Protein AF-A0A174VD65-F1 (afdb_monomer_lite)

pLDDT: mean 86.56, std 9.19, range [31.06, 95.06]

Secondary structure (DSSP, 8-state):
----TTHHHHHHHHHHHHHHHHHHHHHHHHHHHHHHTT--HHHHHHHHTTHHHHHHS-S-HHHHHHHHHHHHHHHHHHHHHHSS-HHHHHHHHHHHHHHHHH-----S-HHHHHHHHHHHHHHHHHHHHHHHHHHHHHHHTT----HHHHHHHHHHHHHHHHHTT-S-HHHHHHHHHHHHHHHHHHTS-HHHHHHHHHHHHHHHHHHHHHHHHHHHHHHH-HHHHSSGGGGGGHHHHHHHHHHHHHHHHHHHHHHHHHHH--

Radius of gyration: 20.8 Å; chains: 1; bounding box: 50×39×56 Å

InterPro domains:
  IPR002656 Acyltransferase 3 domain [PF01757] (5-251)

Foldseek 3Di:
DPDPVPPPVSLCCVQCLVALQLLCVLLVVLLVVVVVVPDDPVVSVCQSVVVCCLQPVDHDLVSVLVVVVSVCVVVLVVVLVVDPDSPVVLVVVLVVLQVQLFDDDDDPDPRVNSNSPSVSVSSLQCNVVSVCVVVVVCVVVVPDDDLVCQQVVLVVVLVVCVVVVGGDSVNSNVSNVVSVVVVVVVVDDPVVVVVVVLCVLLVSQLVNLLVSQLVCCVVPVVCQCVPPVCVVPPSSNVCSNVVSSVVSVVSSVVSVVVVVVD

Sequence (262 aa):
MKQIRGGVKCWYIRRYRRVLVPYFIIAGIGNILAVMRGRTIAEAVLNISTISYWLEHKGAWYIAMLIPLYAITPVHDAICKKIKNPVYYTLVIVIIIVGISSLHFECPNVGLAQFIENVRHVLVHLPAFFIGFMLAPMAKEEKCISFLWMIVVPLFLVIMMKYLHFGYWPGFLVFSFVPLLCRLFCYSGKTFMNILSFFGKISLESYLFNGIVGSWIIVYLPWIYESPVNKGCYLHYALVIIVGTALAYWVNRFCEKALKKN

Structure (mmCIF, N/CA/C/O backbone):
data_AF-A0A174VD65-F1
#
_entry.id   AF-A0A174VD65-F1
#
loop_
_atom_site.group_PDB
_atom_site.id
_atom_site.type_symbol
_atom_site.label_atom_id
_atom_site.label_alt_id
_atom_site.label_comp_id
_atom_site.label_asym_id
_atom_site.label_entity_id
_atom_site.label_seq_id
_atom_site.pdbx_PDB_ins_code
_atom_site.Cartn_x
_atom_site.Cartn_y
_atom_site.Cartn_z
_atom_site.occupancy
_atom_site.B_iso_or_equiv
_atom_site.auth_seq_id
_atom_site.auth_comp_id
_atom_site.auth_asym_id
_atom_site.auth_atom_id
_atom_site.pdbx_PDB_model_num
ATOM 1 N N . MET A 1 1 ? -19.555 -4.629 17.753 1.00 43.94 1 MET A N 1
ATOM 2 C CA . MET A 1 1 ? -19.123 -5.376 16.540 1.00 43.94 1 MET A CA 1
ATOM 3 C C . MET A 1 1 ? -20.205 -6.400 16.159 1.00 43.94 1 MET A C 1
ATOM 5 O O . MET A 1 1 ? -20.210 -7.482 16.723 1.00 43.94 1 MET A O 1
ATOM 9 N N . LYS A 1 2 ? -21.161 -6.081 15.259 1.00 31.06 2 LYS A N 1
ATOM 10 C CA . LYS A 1 2 ? -22.047 -7.117 14.679 1.00 31.06 2 LYS A CA 1
ATOM 11 C C . LYS A 1 2 ? -21.137 -8.123 13.978 1.00 31.06 2 LYS A C 1
ATOM 13 O O . LYS A 1 2 ? -20.465 -7.755 13.016 1.00 31.06 2 LYS A O 1
ATOM 18 N N . GLN A 1 3 ? -21.056 -9.305 14.576 1.00 37.12 3 GLN A N 1
ATOM 19 C CA . GLN A 1 3 ? -20.572 -10.568 14.042 1.00 37.12 3 GLN A CA 1
ATOM 20 C C . GLN A 1 3 ? -20.288 -10.475 12.538 1.00 37.12 3 GLN A C 1
ATOM 22 O O . GLN A 1 3 ? -21.199 -10.291 11.726 1.00 37.12 3 GLN A O 1
ATOM 27 N N . ILE A 1 4 ? -19.019 -10.615 12.151 1.00 44.50 4 ILE A N 1
ATOM 28 C CA . ILE A 1 4 ? -18.717 -11.141 10.822 1.00 44.50 4 ILE A CA 1
ATOM 29 C C . ILE A 1 4 ? -19.471 -12.465 10.793 1.00 44.50 4 ILE A C 1
ATOM 31 O O . ILE A 1 4 ? -19.088 -13.394 11.500 1.00 44.50 4 ILE A O 1
ATOM 35 N N . ARG A 1 5 ? -20.575 -12.528 10.048 1.00 41.00 5 ARG A N 1
ATOM 36 C CA . ARG A 1 5 ? -21.482 -13.684 9.935 1.00 41.00 5 ARG A CA 1
ATOM 37 C C . ARG A 1 5 ? -20.801 -14.949 9.351 1.00 41.00 5 ARG A C 1
ATOM 39 O O . ARG A 1 5 ? -21.482 -15.819 8.840 1.00 41.00 5 ARG A O 1
ATOM 46 N N . GLY A 1 6 ? -19.467 -15.057 9.406 1.00 55.50 6 GLY A N 1
ATOM 47 C CA . GLY A 1 6 ? -18.657 -16.147 8.853 1.00 55.50 6 GLY A CA 1
ATOM 48 C C . GLY A 1 6 ? -17.282 -16.370 9.515 1.00 55.50 6 GLY A C 1
ATOM 49 O O . GLY A 1 6 ? -16.418 -16.996 8.904 1.00 55.50 6 GLY A O 1
ATOM 50 N N . GLY A 1 7 ? -17.040 -15.850 10.728 1.00 79.19 7 GLY A N 1
ATOM 51 C CA . GLY A 1 7 ? -15.823 -16.147 11.508 1.00 79.19 7 GLY A CA 1
ATOM 52 C C . GLY A 1 7 ? -14.496 -15.630 10.918 1.00 79.19 7 GLY A C 1
ATOM 53 O O . GLY A 1 7 ? -14.474 -14.845 9.967 1.00 79.19 7 GLY A O 1
ATOM 54 N N . VAL A 1 8 ? -13.372 -16.076 11.498 1.00 83.19 8 VAL A N 1
ATOM 55 C CA . VAL A 1 8 ? -11.996 -15.685 11.107 1.00 83.19 8 VAL A CA 1
ATOM 56 C C . VAL A 1 8 ? -11.701 -16.040 9.642 1.00 83.19 8 VAL A C 1
ATOM 58 O O . VAL A 1 8 ? -11.107 -15.249 8.912 1.00 83.19 8 VAL A O 1
ATOM 61 N N . LYS A 1 9 ? -12.209 -17.184 9.167 1.00 84.50 9 LYS A N 1
ATOM 62 C CA . LYS A 1 9 ? -12.067 -17.627 7.772 1.00 84.50 9 LYS A CA 1
ATOM 63 C C . LYS A 1 9 ? -12.657 -16.618 6.779 1.00 84.50 9 LYS A C 1
ATOM 65 O O . LYS A 1 9 ? -12.000 -16.253 5.807 1.00 84.50 9 LYS A O 1
ATOM 70 N N . CYS A 1 10 ? -13.870 -16.118 7.032 1.00 85.56 10 CYS A N 1
ATOM 71 C CA . CYS A 1 10 ? -14.501 -15.115 6.169 1.00 85.56 10 CYS A CA 1
ATOM 72 C C . CYS A 1 10 ? -13.734 -13.783 6.177 1.00 85.56 10 CYS A C 1
ATOM 74 O O . CYS A 1 10 ? -13.657 -13.109 5.146 1.00 85.56 10 CYS A O 1
ATOM 76 N N . TRP A 1 11 ? -13.129 -13.419 7.314 1.00 87.44 11 TRP A N 1
ATOM 77 C CA . TRP A 1 11 ? -12.272 -12.237 7.415 1.00 87.44 11 TRP A CA 1
ATOM 78 C C . TRP A 1 11 ? -11.052 -12.351 6.493 1.00 87.44 11 TRP A C 1
ATOM 80 O O . TRP A 1 11 ? -10.840 -11.458 5.668 1.00 87.44 11 TRP A O 1
ATOM 90 N N . TYR A 1 12 ? -10.323 -13.473 6.562 1.00 89.19 12 TYR A N 1
ATOM 91 C CA . TYR A 1 12 ? -9.160 -13.716 5.704 1.00 89.19 12 TYR A CA 1
ATOM 92 C C . TYR A 1 12 ? -9.540 -13.690 4.228 1.00 89.19 12 TYR A C 1
ATOM 94 O O . TYR A 1 12 ? -8.966 -12.913 3.467 1.00 89.19 12 TYR A O 1
ATOM 102 N N . ILE A 1 13 ? -10.559 -14.462 3.835 1.00 88.69 13 ILE A N 1
ATOM 103 C CA . ILE A 1 13 ? -11.006 -14.533 2.439 1.00 88.69 13 ILE A CA 1
ATOM 104 C C . ILE A 1 13 ? -11.343 -13.136 1.920 1.00 88.69 13 ILE A C 1
ATOM 106 O O . ILE A 1 13 ? -10.861 -12.742 0.865 1.00 88.69 13 ILE A O 1
ATOM 110 N N . ARG A 1 14 ? -12.124 -12.344 2.663 1.00 88.44 14 ARG A N 1
ATOM 111 C CA . ARG A 1 14 ? -12.537 -11.012 2.204 1.00 88.44 14 ARG A CA 1
ATOM 112 C C . ARG A 1 14 ? -11.350 -10.063 2.017 1.00 88.44 14 ARG A C 1
ATOM 114 O O . ARG A 1 14 ? -11.328 -9.321 1.037 1.00 88.44 14 ARG A O 1
ATOM 121 N N . ARG A 1 15 ? -10.391 -10.063 2.948 1.00 90.38 15 ARG A N 1
ATOM 122 C CA . ARG A 1 15 ? -9.244 -9.142 2.934 1.00 90.38 15 ARG A CA 1
ATOM 123 C C . ARG A 1 15 ? -8.193 -9.547 1.907 1.00 90.38 15 ARG A C 1
ATOM 125 O O . ARG A 1 15 ? -7.837 -8.722 1.070 1.00 90.38 15 ARG A O 1
ATOM 132 N N . TYR A 1 16 ? -7.778 -10.812 1.900 1.00 92.56 16 TYR A N 1
ATOM 133 C CA . TYR A 1 16 ? -6.820 -11.306 0.914 1.00 92.56 16 TYR A CA 1
ATOM 134 C C . TYR A 1 16 ? -7.380 -11.232 -0.502 1.00 92.56 16 TYR A C 1
ATOM 136 O O . TYR A 1 16 ? -6.675 -10.799 -1.400 1.00 92.56 16 TYR A O 1
ATOM 144 N N . ARG A 1 17 ? -8.667 -11.526 -0.713 1.00 90.75 17 ARG A N 1
ATOM 145 C CA . ARG A 1 17 ? -9.290 -11.387 -2.036 1.00 90.75 17 ARG A CA 1
ATOM 146 C C . ARG A 1 17 ? -9.328 -9.937 -2.523 1.00 90.75 17 ARG A C 1
ATOM 148 O O . ARG A 1 17 ? -9.127 -9.699 -3.706 1.00 90.75 17 ARG A O 1
ATOM 155 N N . ARG A 1 18 ? -9.558 -8.958 -1.634 1.00 89.31 18 ARG A N 1
ATOM 156 C CA . ARG A 1 18 ? -9.546 -7.529 -2.006 1.00 89.31 18 ARG A CA 1
ATOM 157 C C . ARG A 1 18 ? -8.153 -7.042 -2.408 1.00 89.31 18 ARG A C 1
ATOM 159 O O . ARG A 1 18 ? -8.081 -6.150 -3.245 1.00 89.31 18 ARG A O 1
ATOM 166 N N . VAL A 1 19 ? -7.098 -7.603 -1.814 1.00 92.38 19 VAL A N 1
ATOM 167 C CA . VAL A 1 19 ? -5.709 -7.162 -2.014 1.00 92.38 19 VAL A CA 1
ATOM 168 C C . VAL A 1 19 ? -4.992 -7.965 -3.098 1.00 92.38 19 VAL A C 1
ATOM 170 O O . VAL A 1 19 ? -4.457 -7.389 -4.039 1.00 92.38 19 VAL A O 1
ATOM 173 N N . LEU A 1 20 ? -5.007 -9.293 -2.995 1.00 92.75 20 LEU A N 1
ATOM 174 C CA . LEU A 1 20 ? -4.224 -10.181 -3.851 1.00 92.75 20 LEU A CA 1
ATOM 175 C C . LEU A 1 20 ? -4.777 -10.278 -5.271 1.00 92.75 20 LEU A C 1
ATOM 177 O O . LEU A 1 20 ? -3.994 -10.344 -6.205 1.00 92.75 20 LEU A O 1
ATOM 181 N N . VAL A 1 21 ? -6.099 -10.258 -5.465 1.00 92.31 21 VAL A N 1
ATOM 182 C CA . VAL A 1 21 ? -6.688 -10.370 -6.813 1.00 92.31 21 VAL A CA 1
ATOM 183 C C . VAL A 1 21 ? -6.270 -9.212 -7.728 1.00 92.31 21 VAL A C 1
ATOM 185 O O . VAL A 1 21 ? -5.691 -9.493 -8.778 1.00 92.31 21 VAL A O 1
ATOM 188 N N . PRO A 1 22 ? -6.483 -7.927 -7.367 1.00 92.81 22 PRO A N 1
ATOM 189 C CA . PRO A 1 22 ? -5.992 -6.832 -8.200 1.00 92.81 22 PRO A CA 1
ATOM 190 C C . PRO A 1 22 ? -4.464 -6.840 -8.307 1.00 92.81 22 PRO A C 1
ATOM 192 O O . PRO A 1 22 ? -3.939 -6.573 -9.383 1.00 92.81 22 PRO A O 1
ATOM 195 N N . TYR A 1 23 ? -3.747 -7.205 -7.238 1.00 94.31 23 TYR A N 1
ATOM 196 C CA . TYR A 1 23 ? -2.291 -7.321 -7.280 1.00 94.31 23 TYR A CA 1
ATOM 197 C C . TYR A 1 23 ? -1.806 -8.346 -8.311 1.00 94.31 23 TYR A C 1
ATOM 199 O O . TYR A 1 23 ? -0.985 -7.993 -9.147 1.00 94.31 23 TYR A O 1
ATOM 207 N N . PHE A 1 24 ? -2.335 -9.572 -8.320 1.00 93.12 24 PHE A N 1
ATOM 208 C CA . PHE A 1 24 ? -1.923 -10.603 -9.274 1.00 93.12 24 PHE A CA 1
ATOM 209 C C . PHE A 1 24 ? -2.248 -10.231 -10.719 1.00 93.12 24 PHE A C 1
ATOM 211 O O . PHE A 1 24 ? -1.447 -10.516 -11.603 1.00 93.12 24 PHE A O 1
ATOM 218 N N . ILE A 1 25 ? -3.375 -9.561 -10.970 1.00 92.38 25 ILE A N 1
ATOM 219 C CA . ILE A 1 25 ? -3.711 -9.072 -12.314 1.00 92.38 25 ILE A CA 1
ATOM 220 C C . ILE A 1 25 ? -2.685 -8.023 -12.759 1.00 92.38 25 ILE A C 1
ATOM 222 O O . ILE A 1 25 ? -2.078 -8.147 -13.820 1.00 92.38 25 ILE A O 1
ATOM 226 N N . ILE A 1 26 ? -2.463 -7.003 -11.929 1.00 92.62 26 ILE A N 1
ATOM 227 C CA . ILE A 1 26 ? -1.636 -5.842 -12.271 1.00 92.62 26 ILE A CA 1
ATOM 228 C C . ILE A 1 26 ? -0.148 -6.226 -12.332 1.00 92.62 26 ILE A C 1
ATOM 230 O O . ILE A 1 26 ? 0.520 -6.005 -13.344 1.00 92.62 26 ILE A O 1
ATOM 234 N N . ALA A 1 27 ? 0.370 -6.855 -11.275 1.00 91.06 27 ALA A N 1
ATOM 235 C CA . ALA A 1 27 ? 1.754 -7.311 -11.205 1.00 91.06 27 ALA A CA 1
ATOM 236 C C . ALA A 1 27 ? 2.032 -8.473 -12.166 1.00 91.06 27 ALA A C 1
ATOM 238 O O . ALA A 1 27 ? 3.138 -8.553 -12.695 1.00 91.06 27 ALA A O 1
ATOM 239 N N . GLY A 1 28 ? 1.053 -9.345 -12.427 1.00 90.38 28 GLY A N 1
ATOM 240 C CA . GLY A 1 28 ? 1.175 -10.425 -13.405 1.00 90.38 28 GLY A CA 1
ATOM 241 C C . GLY A 1 28 ? 1.429 -9.885 -14.808 1.00 90.38 28 GLY A C 1
ATOM 242 O O . GLY A 1 28 ? 2.437 -10.234 -15.415 1.00 90.38 28 GLY A O 1
ATOM 243 N N . ILE A 1 29 ? 0.593 -8.953 -15.281 1.00 90.12 29 ILE A N 1
ATOM 244 C CA . ILE A 1 29 ? 0.788 -8.292 -16.584 1.00 90.12 29 ILE A CA 1
ATOM 245 C C . ILE A 1 29 ? 2.148 -7.581 -16.633 1.00 90.12 29 ILE A C 1
ATOM 247 O O . ILE A 1 29 ? 2.902 -7.750 -17.590 1.00 90.12 29 ILE A O 1
ATOM 251 N N . GLY A 1 30 ? 2.498 -6.831 -15.581 1.00 88.25 30 GLY A N 1
ATOM 252 C CA . GLY A 1 30 ? 3.787 -6.139 -15.499 1.00 88.25 30 GLY A CA 1
ATOM 253 C C . GLY A 1 30 ? 4.995 -7.074 -15.594 1.00 88.25 30 GLY A C 1
ATOM 254 O O . GLY A 1 30 ? 5.963 -6.754 -16.281 1.00 88.25 30 GLY A O 1
ATOM 255 N N . ASN A 1 31 ? 4.939 -8.239 -14.947 1.00 88.62 31 ASN A N 1
ATOM 256 C CA . ASN A 1 31 ? 6.029 -9.212 -14.985 1.00 88.62 31 ASN A CA 1
ATOM 257 C C . ASN A 1 31 ? 6.073 -10.007 -16.295 1.00 88.62 31 ASN A C 1
ATOM 259 O O . ASN A 1 31 ? 7.173 -10.266 -16.766 1.00 88.62 31 ASN A O 1
ATOM 263 N N . ILE A 1 32 ? 4.935 -10.328 -16.925 1.00 90.19 32 ILE A N 1
ATOM 264 C CA . ILE A 1 32 ? 4.915 -10.947 -18.266 1.00 90.19 32 ILE A CA 1
ATOM 265 C C . ILE A 1 32 ? 5.653 -10.049 -19.264 1.00 90.19 32 ILE A C 1
ATOM 267 O O . ILE A 1 32 ? 6.561 -10.502 -19.957 1.00 90.19 32 ILE A O 1
ATOM 271 N N . LEU A 1 33 ? 5.329 -8.753 -19.272 1.00 88.75 33 LEU A N 1
ATOM 272 C CA . LEU A 1 33 ? 6.005 -7.775 -20.124 1.00 88.75 33 LEU A CA 1
ATOM 273 C C . LEU A 1 33 ? 7.504 -7.653 -19.808 1.00 88.75 33 LEU A C 1
ATOM 275 O O . LEU A 1 33 ? 8.315 -7.490 -20.716 1.00 88.75 33 LEU A O 1
ATOM 279 N N . ALA A 1 34 ? 7.890 -7.753 -18.532 1.00 87.50 34 ALA A N 1
ATOM 280 C CA . ALA A 1 34 ? 9.297 -7.745 -18.139 1.00 87.50 34 ALA A CA 1
ATOM 281 C C . ALA A 1 34 ? 10.046 -8.999 -18.624 1.00 87.50 34 ALA A C 1
ATOM 283 O O . ALA A 1 34 ? 11.181 -8.885 -19.083 1.00 87.50 34 ALA A O 1
ATOM 284 N N . VAL A 1 35 ? 9.417 -10.179 -18.567 1.00 90.38 35 VAL A N 1
ATOM 285 C CA . VAL A 1 35 ? 9.999 -11.439 -19.065 1.00 90.38 35 VAL A CA 1
ATOM 286 C C . VAL A 1 35 ? 10.197 -11.386 -20.576 1.00 90.38 35 VAL A C 1
ATOM 288 O O . VAL A 1 35 ? 11.263 -11.745 -21.063 1.00 90.38 35 VAL A O 1
ATOM 291 N N . MET A 1 36 ? 9.231 -10.835 -21.318 1.00 89.94 36 MET A N 1
ATOM 292 C CA . MET A 1 36 ? 9.374 -10.606 -22.764 1.00 89.94 36 MET A CA 1
ATOM 293 C C . MET A 1 36 ? 10.552 -9.682 -23.120 1.00 89.94 36 MET A C 1
ATOM 295 O O . MET A 1 36 ? 11.050 -9.734 -24.239 1.00 89.94 36 MET A O 1
ATOM 299 N N . ARG A 1 37 ? 11.014 -8.852 -22.176 1.00 86.12 37 ARG A N 1
ATOM 300 C CA . ARG A 1 37 ? 12.192 -7.982 -22.313 1.00 86.12 37 ARG A CA 1
ATOM 301 C C . ARG A 1 37 ? 13.481 -8.575 -21.730 1.00 86.12 37 ARG A C 1
ATOM 303 O O . ARG A 1 37 ? 14.470 -7.860 -21.610 1.00 86.12 37 ARG A O 1
ATOM 310 N N . GLY A 1 38 ? 13.483 -9.859 -21.373 1.00 86.75 38 GLY A N 1
ATOM 311 C CA . GLY A 1 38 ? 14.681 -10.575 -20.931 1.00 86.75 38 GLY A CA 1
ATOM 312 C C . GLY A 1 38 ? 14.820 -10.752 -19.419 1.00 86.75 38 GLY A C 1
ATOM 313 O O . GLY A 1 38 ? 15.832 -11.290 -18.978 1.00 86.75 38 GLY A O 1
ATOM 314 N N . ARG A 1 39 ? 13.825 -10.358 -18.606 1.00 88.56 39 ARG A N 1
ATOM 315 C CA . ARG A 1 39 ? 13.789 -10.758 -17.188 1.00 88.56 39 ARG A CA 1
ATOM 316 C C . ARG A 1 39 ? 13.634 -12.276 -17.090 1.00 88.56 39 ARG A C 1
ATOM 318 O O . ARG A 1 39 ? 12.793 -12.860 -17.772 1.00 88.56 39 ARG A O 1
ATOM 325 N N . THR A 1 40 ? 14.387 -12.918 -16.203 1.00 92.62 40 THR A N 1
ATOM 326 C CA . THR A 1 40 ? 14.249 -14.363 -16.000 1.00 92.62 40 THR A CA 1
ATOM 327 C C . THR A 1 40 ? 12.888 -14.714 -15.386 1.00 92.62 40 THR A C 1
ATOM 329 O O . THR A 1 40 ? 12.299 -13.946 -14.619 1.00 92.62 40 THR A O 1
ATOM 332 N N . ILE A 1 41 ? 12.370 -15.907 -15.694 1.00 90.12 41 ILE A N 1
ATOM 333 C CA . ILE A 1 41 ? 11.111 -16.394 -15.101 1.00 90.12 41 ILE A CA 1
ATOM 334 C C . ILE A 1 41 ? 11.241 -16.479 -13.571 1.00 90.12 41 ILE A C 1
ATOM 336 O O . ILE A 1 41 ? 10.304 -16.129 -12.855 1.00 90.12 41 ILE A O 1
ATOM 340 N N . ALA A 1 42 ? 12.414 -16.873 -13.067 1.00 90.00 42 ALA A N 1
ATOM 341 C CA . ALA A 1 42 ? 12.697 -16.926 -11.636 1.00 90.00 42 ALA A CA 1
ATOM 342 C C . ALA A 1 42 ? 12.548 -15.547 -10.968 1.00 90.00 42 ALA A C 1
ATOM 344 O O . ALA A 1 42 ? 11.830 -15.422 -9.977 1.00 90.00 42 ALA A O 1
ATOM 345 N N . GLU A 1 43 ? 13.134 -14.493 -11.546 1.00 87.69 43 GLU A N 1
ATOM 346 C CA . GLU A 1 43 ? 12.972 -13.120 -11.049 1.00 87.69 43 GLU A CA 1
ATOM 347 C C . GLU A 1 43 ? 11.515 -12.649 -11.095 1.00 87.69 43 GLU A C 1
ATOM 349 O O . GLU A 1 43 ? 11.045 -11.974 -10.178 1.00 87.69 43 GLU A O 1
ATOM 354 N N . ALA A 1 44 ? 10.769 -13.012 -12.141 1.00 89.12 44 ALA A N 1
ATOM 355 C CA . ALA A 1 44 ? 9.351 -12.680 -12.238 1.00 89.12 44 ALA A CA 1
ATOM 356 C C . ALA A 1 44 ? 8.521 -13.354 -11.131 1.00 89.12 44 ALA A C 1
ATOM 358 O O . ALA A 1 44 ? 7.672 -12.703 -10.518 1.00 89.12 44 ALA A O 1
ATOM 359 N N . VAL A 1 45 ? 8.797 -14.626 -10.824 1.00 90.94 45 VAL A N 1
ATOM 360 C CA . VAL A 1 45 ? 8.153 -15.364 -9.725 1.00 90.94 45 VAL A CA 1
ATOM 361 C C . VAL A 1 45 ? 8.521 -14.762 -8.365 1.00 90.94 45 VAL A C 1
ATOM 363 O O . VAL A 1 45 ? 7.643 -14.565 -7.520 1.00 90.94 45 VAL A O 1
ATOM 366 N N . LEU A 1 46 ? 9.787 -14.396 -8.151 1.00 91.00 46 LEU A N 1
ATOM 367 C CA . LEU A 1 46 ? 10.227 -13.735 -6.917 1.00 91.00 46 LEU A CA 1
ATOM 368 C C . LEU A 1 46 ? 9.558 -12.364 -6.723 1.00 91.00 46 LEU A C 1
ATOM 370 O O . LEU A 1 46 ? 9.144 -12.022 -5.614 1.00 91.00 46 LEU A O 1
ATOM 374 N N . ASN A 1 47 ? 9.364 -11.610 -7.804 1.00 89.56 47 ASN A N 1
ATOM 375 C CA . ASN A 1 47 ? 8.729 -10.298 -7.740 1.00 89.56 47 ASN A CA 1
ATOM 376 C C . ASN A 1 47 ? 7.211 -10.398 -7.501 1.00 89.56 47 ASN A C 1
ATOM 378 O O . ASN A 1 47 ? 6.666 -9.670 -6.670 1.00 89.56 47 ASN A O 1
ATOM 382 N N . ILE A 1 48 ? 6.519 -11.327 -8.177 1.00 90.75 48 ILE A N 1
ATOM 383 C CA . ILE A 1 48 ? 5.081 -11.589 -7.957 1.00 90.75 48 ILE A CA 1
ATOM 384 C C . ILE A 1 48 ? 4.819 -12.177 -6.563 1.00 90.75 48 ILE A C 1
ATOM 386 O O . ILE A 1 48 ? 3.775 -11.925 -5.969 1.00 90.75 48 ILE A O 1
ATOM 390 N N . SER A 1 49 ? 5.748 -12.954 -6.008 1.00 90.56 49 SER A N 1
ATOM 391 C CA . SER A 1 49 ? 5.608 -13.493 -4.648 1.00 90.56 49 SER A CA 1
ATOM 392 C C . SER A 1 49 ? 5.899 -12.464 -3.550 1.00 90.56 49 SER A C 1
ATOM 394 O O . SER A 1 49 ? 5.757 -12.783 -2.373 1.00 90.56 49 SER A O 1
ATOM 396 N N . THR A 1 50 ? 6.277 -11.229 -3.907 1.00 93.06 50 THR A N 1
ATOM 397 C CA . THR A 1 50 ? 6.745 -10.151 -3.013 1.00 93.06 50 THR A CA 1
ATOM 398 C C . THR A 1 50 ? 8.069 -10.428 -2.292 1.00 93.06 50 THR A C 1
ATOM 400 O O . THR A 1 50 ? 8.541 -9.576 -1.541 1.00 93.06 50 THR A O 1
ATOM 403 N N . ILE A 1 51 ? 8.721 -11.567 -2.548 1.00 92.06 51 ILE A N 1
ATOM 404 C CA . ILE A 1 51 ? 10.006 -11.931 -1.929 1.00 92.06 51 ILE A CA 1
ATOM 405 C C . ILE A 1 51 ? 11.110 -10.955 -2.344 1.00 92.06 51 ILE A C 1
ATOM 407 O O . ILE A 1 51 ? 11.908 -10.543 -1.503 1.00 92.06 51 ILE A O 1
ATOM 411 N N . SER A 1 52 ? 11.100 -10.501 -3.602 1.00 91.00 52 SER A N 1
ATOM 412 C CA . SER A 1 52 ? 12.043 -9.485 -4.091 1.00 91.00 52 SER A CA 1
ATOM 413 C C . SER A 1 52 ? 12.005 -8.183 -3.286 1.00 91.00 52 SER A C 1
ATOM 415 O O . SER A 1 52 ? 13.009 -7.476 -3.239 1.00 91.00 52 SER A O 1
ATOM 417 N N . TYR A 1 53 ? 10.892 -7.862 -2.615 1.00 93.19 53 TYR A N 1
ATOM 418 C CA . TYR A 1 53 ? 10.848 -6.683 -1.754 1.00 93.19 53 TYR A CA 1
ATOM 419 C C . TYR A 1 53 ? 11.707 -6.892 -0.512 1.00 93.19 53 TYR A C 1
ATOM 421 O O . TYR A 1 53 ? 12.503 -6.030 -0.169 1.00 93.19 53 TYR A O 1
ATOM 429 N N . TRP A 1 54 ? 11.575 -8.046 0.135 1.00 93.62 54 TRP A N 1
ATOM 430 C CA . TRP A 1 54 ? 12.299 -8.350 1.363 1.00 93.62 54 TRP A CA 1
ATOM 431 C C . TRP A 1 54 ? 13.801 -8.486 1.137 1.00 93.62 54 TRP A C 1
ATOM 433 O O . TRP A 1 54 ? 14.574 -8.074 1.996 1.00 93.62 54 TRP A O 1
ATOM 443 N N . LEU A 1 55 ? 14.206 -9.028 -0.013 1.00 90.62 55 LEU A N 1
ATOM 444 C CA . LEU A 1 55 ? 15.614 -9.269 -0.326 1.00 90.62 55 LEU A CA 1
ATOM 445 C C . LEU A 1 55 ? 16.289 -8.079 -1.015 1.00 90.62 55 LEU A C 1
ATOM 447 O O . LEU A 1 55 ? 17.421 -7.760 -0.687 1.00 90.62 55 LEU A O 1
ATOM 451 N N . GLU A 1 56 ? 15.605 -7.411 -1.946 1.00 87.62 56 GLU A N 1
ATOM 452 C CA . GLU A 1 56 ? 16.227 -6.428 -2.848 1.00 87.62 56 GLU A CA 1
ATOM 453 C C . GLU A 1 56 ? 15.554 -5.048 -2.810 1.00 87.62 56 GLU A C 1
ATOM 455 O O . GLU A 1 56 ? 15.898 -4.179 -3.609 1.00 87.62 56 GLU A O 1
ATOM 460 N N . HIS A 1 57 ? 14.561 -4.835 -1.937 1.00 87.38 57 HIS A N 1
ATOM 461 C CA . HIS A 1 57 ? 13.719 -3.631 -1.922 1.00 87.38 57 HIS A CA 1
ATOM 462 C C . HIS A 1 57 ? 12.991 -3.376 -3.261 1.00 87.38 57 HIS A C 1
ATOM 464 O O . HIS A 1 57 ? 12.653 -2.244 -3.608 1.00 87.38 57 HIS A O 1
ATOM 470 N N . LYS A 1 58 ? 12.720 -4.435 -4.038 1.00 85.12 58 LYS A N 1
ATOM 471 C CA . LYS A 1 58 ? 12.038 -4.343 -5.338 1.00 85.12 58 LYS A CA 1
ATOM 472 C C . LYS A 1 58 ? 10.609 -4.867 -5.272 1.00 85.12 58 LYS A C 1
ATOM 474 O O . LYS A 1 58 ? 10.349 -5.950 -4.762 1.00 85.12 58 LYS A O 1
ATOM 479 N N . GLY A 1 59 ? 9.683 -4.129 -5.877 1.00 84.69 59 GLY A N 1
ATOM 480 C CA . GLY A 1 59 ? 8.286 -4.540 -6.017 1.00 84.69 59 GLY A CA 1
ATOM 481 C C . GLY A 1 59 ? 7.335 -3.812 -5.066 1.00 84.69 59 GLY A C 1
ATOM 482 O O . GLY A 1 59 ? 7.649 -2.765 -4.503 1.00 84.69 59 GLY A O 1
ATOM 483 N N . ALA A 1 60 ? 6.119 -4.340 -4.934 1.00 88.62 60 ALA A N 1
ATOM 484 C CA . ALA A 1 60 ? 5.035 -3.674 -4.216 1.00 88.62 60 ALA A CA 1
ATOM 485 C C . ALA A 1 60 ? 5.167 -3.848 -2.692 1.00 88.62 60 ALA A C 1
ATOM 487 O O . ALA A 1 60 ? 4.500 -4.698 -2.097 1.00 88.62 60 ALA A O 1
ATOM 488 N N . TRP A 1 61 ? 5.998 -3.014 -2.061 1.00 91.81 61 TRP A N 1
ATOM 489 C CA . TRP A 1 61 ? 6.264 -3.044 -0.616 1.00 91.81 61 TRP A CA 1
ATOM 490 C C . TRP A 1 61 ? 4.993 -3.042 0.241 1.00 91.81 61 TRP A C 1
ATOM 492 O O . TRP A 1 61 ? 4.903 -3.754 1.239 1.00 91.81 61 TRP A O 1
ATOM 502 N N . TYR A 1 62 ? 3.972 -2.286 -0.174 1.00 90.19 62 TYR A N 1
ATOM 503 C CA . TYR A 1 62 ? 2.706 -2.203 0.548 1.00 90.19 62 TYR A CA 1
ATOM 504 C C . TYR A 1 62 ? 1.977 -3.553 0.581 1.00 90.19 62 TYR A C 1
ATOM 506 O O . TYR A 1 62 ? 1.424 -3.937 1.608 1.00 90.19 62 TYR A O 1
ATOM 514 N N . ILE A 1 63 ? 2.020 -4.319 -0.514 1.00 94.25 63 ILE A N 1
ATOM 515 C CA . ILE A 1 63 ? 1.438 -5.667 -0.571 1.00 94.25 63 ILE A CA 1
ATOM 516 C C . ILE A 1 63 ? 2.272 -6.634 0.265 1.00 94.25 63 ILE A C 1
ATOM 518 O O . ILE A 1 63 ? 1.703 -7.395 1.049 1.00 94.25 63 ILE A O 1
ATOM 522 N N . ALA A 1 64 ? 3.602 -6.549 0.149 1.00 93.75 64 ALA A N 1
ATOM 523 C CA . ALA A 1 64 ? 4.535 -7.346 0.940 1.00 93.75 64 ALA A CA 1
ATOM 524 C C . ALA A 1 64 ? 4.275 -7.175 2.445 1.00 93.75 64 ALA A C 1
ATOM 526 O O . ALA A 1 64 ? 4.203 -8.163 3.162 1.00 93.75 64 ALA A O 1
ATOM 527 N N . MET A 1 65 ? 4.030 -5.943 2.906 1.00 94.88 65 MET A N 1
ATOM 528 C CA . MET A 1 65 ? 3.628 -5.631 4.280 1.00 94.88 65 MET A CA 1
ATOM 529 C C . MET A 1 65 ? 2.238 -6.177 4.642 1.00 94.88 65 MET A C 1
ATOM 531 O O . MET A 1 65 ? 2.050 -6.724 5.731 1.00 94.88 65 MET A O 1
ATOM 535 N N . LEU A 1 66 ? 1.235 -5.988 3.778 1.00 93.94 66 LEU A N 1
ATOM 536 C CA . LEU A 1 66 ? -0.153 -6.341 4.093 1.00 93.94 66 LEU A CA 1
ATOM 537 C C . LEU A 1 66 ? -0.358 -7.848 4.277 1.00 93.94 66 LEU A C 1
ATOM 539 O O . LEU A 1 66 ? -1.205 -8.239 5.080 1.00 93.94 66 LEU A O 1
ATOM 543 N N . ILE A 1 67 ? 0.392 -8.689 3.559 1.00 93.44 67 ILE A N 1
ATOM 544 C CA . ILE A 1 67 ? 0.270 -10.150 3.649 1.00 93.44 67 ILE A CA 1
ATOM 545 C C . ILE A 1 67 ? 0.490 -10.667 5.086 1.00 93.44 67 ILE A C 1
ATOM 547 O O . ILE A 1 67 ? -0.451 -11.252 5.637 1.00 93.44 67 ILE A O 1
ATOM 551 N N . PRO A 1 68 ? 1.658 -10.452 5.726 1.00 93.75 68 PRO A N 1
ATOM 552 C CA . PRO A 1 68 ? 1.898 -10.872 7.103 1.00 93.75 68 PRO A CA 1
ATOM 553 C C . PRO A 1 68 ? 1.051 -10.077 8.100 1.00 93.75 68 PRO A C 1
ATOM 555 O O . PRO A 1 68 ? 0.532 -10.655 9.053 1.00 93.75 68 PRO A O 1
ATOM 558 N N . LEU A 1 69 ? 0.823 -8.779 7.864 1.00 94.06 69 LEU A N 1
ATOM 559 C CA . LEU A 1 69 ? 0.006 -7.952 8.754 1.00 94.06 69 LEU A CA 1
ATOM 560 C C . LEU A 1 69 ? -1.426 -8.486 8.872 1.00 94.06 69 LEU A C 1
ATOM 562 O O . LEU A 1 69 ? -1.978 -8.600 9.969 1.00 94.06 69 LEU A O 1
ATOM 566 N N . TYR A 1 70 ? -2.041 -8.858 7.750 1.00 92.62 70 TYR A N 1
ATOM 567 C CA . TYR A 1 70 ? -3.368 -9.457 7.771 1.00 92.62 70 TYR A CA 1
ATOM 568 C C . TYR A 1 70 ? -3.360 -10.843 8.399 1.00 92.62 70 TYR A C 1
ATOM 570 O O . TYR A 1 70 ? -4.317 -11.154 9.102 1.00 92.62 70 TYR A O 1
ATOM 578 N N . ALA A 1 71 ? -2.291 -11.628 8.252 1.00 92.25 71 ALA A N 1
ATOM 579 C CA . ALA A 1 71 ? -2.180 -12.931 8.902 1.00 92.25 71 ALA A CA 1
ATOM 580 C C . ALA A 1 71 ? -2.292 -12.804 10.433 1.00 92.25 71 ALA A C 1
ATOM 582 O O . ALA A 1 71 ? -3.063 -13.541 11.051 1.00 92.25 71 ALA A O 1
ATOM 583 N N . ILE A 1 72 ? -1.610 -11.815 11.025 1.00 92.00 72 ILE A N 1
ATOM 584 C CA . ILE A 1 72 ? -1.575 -11.593 12.482 1.00 92.00 72 ILE A CA 1
ATOM 585 C C . ILE A 1 72 ? -2.780 -10.813 13.032 1.00 92.00 72 ILE A C 1
ATOM 587 O O . ILE A 1 72 ? -3.075 -10.888 14.225 1.00 92.00 72 ILE A O 1
ATOM 591 N N . THR A 1 73 ? -3.505 -10.066 12.192 1.00 92.00 73 THR A N 1
ATOM 592 C CA . THR A 1 73 ? -4.570 -9.154 12.657 1.00 92.00 73 THR A CA 1
ATOM 593 C C . THR A 1 73 ? -5.683 -9.861 13.455 1.00 92.00 73 THR A C 1
ATOM 595 O O . THR A 1 73 ? -6.096 -9.317 14.480 1.00 92.00 73 THR A O 1
ATOM 598 N N . PRO A 1 74 ? -6.185 -11.057 13.081 1.00 89.69 74 PRO A N 1
ATOM 599 C CA . PRO A 1 74 ? -7.194 -11.751 13.887 1.00 89.69 74 PRO A CA 1
ATOM 600 C C . PRO A 1 74 ? -6.694 -12.189 15.264 1.00 89.69 74 PRO A C 1
ATOM 602 O O . PRO A 1 74 ? -7.479 -12.213 16.209 1.00 89.69 74 PRO A O 1
ATOM 605 N N . VAL A 1 75 ? -5.399 -12.498 15.395 1.00 89.75 75 VAL A N 1
ATOM 606 C CA . VAL A 1 75 ? -4.778 -12.805 16.692 1.00 89.75 75 VAL A CA 1
ATOM 607 C C . VAL A 1 75 ? -4.764 -11.550 17.561 1.00 89.75 75 VAL A C 1
ATOM 609 O O . VAL A 1 75 ? -5.204 -11.596 18.708 1.00 89.75 75 VAL A O 1
ATOM 612 N N . HIS A 1 76 ? -4.361 -10.411 16.992 1.00 89.50 76 HIS A N 1
ATOM 613 C CA . HIS A 1 76 ? -4.441 -9.117 17.670 1.00 89.50 76 HIS A CA 1
ATOM 614 C C . HIS A 1 76 ? -5.878 -8.799 18.127 1.00 89.50 76 HIS A C 1
ATOM 616 O O . HIS A 1 76 ? -6.091 -8.473 19.292 1.00 89.50 76 HIS A O 1
ATOM 622 N N . ASP A 1 77 ? -6.882 -8.962 17.255 1.00 88.56 77 ASP A N 1
ATOM 623 C CA . ASP A 1 77 ? -8.301 -8.757 17.596 1.00 88.56 77 ASP A CA 1
ATOM 624 C C . ASP A 1 77 ? -8.781 -9.688 18.724 1.00 88.56 77 ASP A C 1
ATOM 626 O O . ASP A 1 77 ? -9.506 -9.266 19.628 1.00 88.56 77 ASP A O 1
ATOM 630 N N . ALA A 1 78 ? -8.360 -10.956 18.705 1.00 88.75 78 ALA A N 1
ATOM 631 C CA . ALA A 1 78 ? -8.691 -11.918 19.750 1.00 88.75 78 ALA A CA 1
ATOM 632 C C . ALA A 1 78 ? -8.095 -11.524 21.112 1.00 88.75 78 ALA A C 1
ATOM 634 O O . ALA A 1 78 ? -8.765 -11.677 22.134 1.00 88.75 78 ALA A O 1
ATOM 635 N N . ILE A 1 79 ? -6.871 -10.987 21.133 1.00 89.00 79 ILE A N 1
ATOM 636 C CA . ILE A 1 79 ? -6.227 -10.483 22.352 1.00 89.00 79 ILE A CA 1
ATOM 637 C C . ILE A 1 79 ? -6.946 -9.227 22.859 1.00 89.00 79 ILE A C 1
ATOM 639 O O . ILE A 1 79 ? -7.300 -9.165 24.036 1.00 89.00 79 ILE A O 1
ATOM 643 N N . CYS A 1 80 ? -7.260 -8.270 21.978 1.00 87.50 80 CYS A N 1
ATOM 644 C CA . CYS A 1 80 ? -7.994 -7.055 22.347 1.00 87.50 80 CYS A CA 1
ATOM 645 C C . CYS A 1 80 ? -9.334 -7.351 23.033 1.00 87.50 80 CYS A C 1
ATOM 647 O O . CYS A 1 80 ? -9.733 -6.612 23.926 1.00 87.50 80 CYS A O 1
ATOM 649 N N . LYS A 1 81 ? -10.018 -8.437 22.654 1.00 86.38 81 LYS A N 1
ATOM 650 C CA . LYS A 1 81 ? -11.283 -8.859 23.281 1.00 86.38 81 LYS A CA 1
ATOM 651 C C . LYS A 1 81 ? -11.119 -9.450 24.682 1.00 86.38 81 LYS A C 1
ATOM 653 O O . LYS A 1 81 ? -12.086 -9.461 25.435 1.00 86.38 81 LYS A O 1
ATOM 658 N N . LYS A 1 82 ? -9.935 -9.966 25.021 1.00 89.25 82 LYS A N 1
ATOM 659 C CA . LYS A 1 82 ? -9.639 -10.559 26.337 1.00 89.25 82 LYS A CA 1
ATOM 660 C C . LYS A 1 82 ? -9.106 -9.537 27.343 1.00 89.25 82 LYS A C 1
ATOM 662 O O . LYS A 1 82 ? -9.186 -9.768 28.545 1.00 89.25 82 LYS A O 1
ATOM 667 N N . ILE A 1 83 ? -8.545 -8.428 26.868 1.00 88.94 83 ILE A N 1
ATOM 668 C CA . ILE A 1 83 ? -7.918 -7.405 27.710 1.00 88.94 83 ILE A CA 1
ATOM 669 C C . ILE A 1 83 ? -8.950 -6.352 28.136 1.00 88.94 83 ILE A C 1
ATOM 671 O O . ILE A 1 83 ? -9.741 -5.883 27.325 1.00 88.94 83 ILE A O 1
ATOM 675 N N . LYS A 1 84 ? -8.895 -5.925 29.408 1.00 84.19 84 LYS A N 1
ATOM 676 C CA . LYS A 1 84 ? -9.786 -4.885 29.964 1.00 84.19 84 LYS A CA 1
ATOM 677 C C . LYS A 1 84 ? -9.672 -3.541 29.234 1.00 84.19 84 LYS A C 1
ATOM 679 O O . LYS A 1 84 ? -10.680 -2.886 29.001 1.00 84.19 84 LYS A O 1
ATOM 684 N N . ASN A 1 85 ? -8.449 -3.127 28.890 1.00 85.81 85 ASN A N 1
ATOM 685 C CA . ASN A 1 85 ? -8.172 -1.873 28.190 1.00 85.81 85 ASN A CA 1
ATOM 686 C C . ASN A 1 85 ? -7.422 -2.116 26.858 1.00 85.81 85 ASN A C 1
ATOM 688 O O . ASN A 1 85 ? -6.188 -2.076 26.826 1.00 85.81 85 ASN A O 1
ATOM 692 N N . PRO A 1 86 ? -8.142 -2.371 25.747 1.00 84.44 86 PRO A N 1
ATOM 693 C CA . PRO A 1 86 ? -7.528 -2.630 24.441 1.00 84.44 86 PRO A CA 1
ATOM 694 C C . PRO A 1 86 ? -6.805 -1.408 23.851 1.00 84.44 86 PRO A C 1
ATOM 696 O O . PRO A 1 86 ? -5.879 -1.579 23.057 1.00 84.44 86 PRO A O 1
ATOM 699 N N . VAL A 1 87 ? -7.190 -0.188 24.248 1.00 84.38 87 VAL A N 1
ATOM 700 C CA . VAL A 1 87 ? -6.530 1.062 23.827 1.00 84.38 87 VAL A CA 1
ATOM 701 C C . VAL A 1 87 ? -5.103 1.095 24.360 1.00 84.38 87 VAL A C 1
ATOM 703 O O . VAL A 1 87 ? -4.163 1.253 23.587 1.00 84.38 87 VAL A O 1
ATOM 706 N N . TYR A 1 88 ? -4.932 0.861 25.663 1.00 86.38 88 TYR A N 1
ATOM 707 C CA . TYR A 1 88 ? -3.610 0.834 26.287 1.00 86.38 88 TYR A CA 1
ATOM 708 C C . TYR A 1 88 ? -2.713 -0.258 25.687 1.00 86.38 88 TYR A C 1
ATOM 710 O O . TYR A 1 88 ? -1.575 0.016 25.322 1.00 86.38 88 TYR A O 1
ATOM 718 N N . TYR A 1 89 ? -3.247 -1.469 25.495 1.00 89.00 89 TYR A N 1
ATOM 719 C CA . TYR A 1 89 ? -2.525 -2.560 24.830 1.00 89.00 89 TYR A CA 1
ATOM 720 C C . TYR A 1 89 ? -2.022 -2.168 23.430 1.00 89.00 89 TYR A C 1
ATOM 722 O O . TYR A 1 89 ? -0.856 -2.380 23.102 1.00 89.00 89 TYR A O 1
ATOM 730 N N . THR A 1 90 ? -2.884 -1.543 22.623 1.00 87.69 90 THR A N 1
ATOM 731 C CA . THR A 1 90 ? -2.523 -1.113 21.264 1.00 87.69 90 THR A CA 1
ATOM 732 C C . THR A 1 90 ? -1.466 -0.005 21.292 1.00 87.69 90 THR A C 1
ATOM 734 O O . THR A 1 90 ? -0.540 -0.023 20.485 1.00 87.69 90 THR A O 1
ATOM 737 N N . LEU A 1 91 ? -1.552 0.932 22.243 1.00 87.75 91 LEU A N 1
ATOM 738 C CA . LEU A 1 91 ? -0.541 1.977 22.431 1.00 87.75 91 LEU A CA 1
ATOM 739 C C . LEU A 1 91 ? 0.824 1.398 22.814 1.00 87.75 91 LEU A C 1
ATOM 741 O O . LEU A 1 91 ? 1.831 1.820 22.253 1.00 87.75 91 LEU A O 1
ATOM 745 N N . VAL A 1 92 ? 0.868 0.405 23.707 1.00 90.44 92 VAL A N 1
ATOM 746 C CA . VAL A 1 92 ? 2.117 -0.288 24.068 1.00 90.44 92 VAL A CA 1
ATOM 747 C C . VAL A 1 92 ? 2.742 -0.953 22.840 1.00 90.44 92 VAL A C 1
ATOM 749 O O . VAL A 1 92 ? 3.936 -0.788 22.603 1.00 90.44 92 VAL A O 1
ATOM 752 N N . ILE A 1 93 ? 1.943 -1.630 22.007 1.00 91.88 93 ILE A N 1
ATOM 753 C CA . ILE A 1 93 ? 2.424 -2.203 20.739 1.00 91.88 93 ILE A CA 1
ATOM 754 C C . ILE A 1 93 ? 2.997 -1.121 19.824 1.00 91.88 93 ILE A C 1
ATOM 756 O O . ILE A 1 93 ? 4.084 -1.298 19.281 1.00 91.88 93 ILE A O 1
ATOM 760 N N . VAL A 1 94 ? 2.297 0.004 19.661 1.00 90.38 94 VAL A N 1
ATOM 761 C CA . VAL A 1 94 ? 2.773 1.121 18.833 1.00 90.38 94 VAL A CA 1
ATOM 762 C C . VAL A 1 94 ? 4.111 1.655 19.347 1.00 90.38 94 VAL A C 1
ATOM 764 O O . VAL A 1 94 ? 5.017 1.854 18.544 1.00 90.38 94 VAL A O 1
ATOM 767 N N . ILE A 1 95 ? 4.265 1.834 20.662 1.00 88.75 95 ILE A N 1
ATOM 768 C CA . ILE A 1 95 ? 5.521 2.293 21.275 1.00 88.75 95 ILE A CA 1
ATOM 769 C C . ILE A 1 95 ? 6.653 1.298 21.002 1.00 88.75 95 ILE A C 1
ATOM 771 O O . ILE A 1 95 ? 7.731 1.711 20.581 1.00 88.75 95 ILE A O 1
ATOM 775 N N . ILE A 1 96 ? 6.406 -0.004 21.179 1.00 91.19 96 ILE A N 1
ATOM 776 C CA . ILE A 1 96 ? 7.394 -1.056 20.899 1.00 91.19 96 ILE A CA 1
ATOM 777 C C . ILE A 1 96 ? 7.806 -1.028 19.424 1.00 91.19 96 ILE A C 1
ATOM 779 O O . ILE A 1 96 ? 8.995 -1.052 19.121 1.00 91.19 96 ILE A O 1
ATOM 783 N N . ILE A 1 97 ? 6.842 -0.933 18.504 1.00 91.44 97 ILE A N 1
ATOM 784 C CA . ILE A 1 97 ? 7.112 -0.883 17.062 1.00 91.44 97 ILE A CA 1
ATOM 785 C C . ILE A 1 97 ? 7.948 0.347 16.706 1.00 91.44 97 ILE A C 1
ATOM 787 O O . ILE A 1 97 ? 8.946 0.215 16.001 1.00 91.44 97 ILE A O 1
ATOM 791 N N . VAL A 1 98 ? 7.576 1.529 17.208 1.00 87.88 98 VAL A N 1
ATOM 792 C CA . VAL A 1 98 ? 8.332 2.769 16.979 1.00 87.88 98 VAL A CA 1
ATOM 793 C C . VAL A 1 98 ? 9.749 2.644 17.541 1.00 87.88 98 VAL A C 1
ATOM 795 O O . VAL A 1 98 ? 10.704 2.992 16.845 1.00 87.88 98 VAL A O 1
ATOM 798 N N . GLY A 1 99 ? 9.893 2.087 18.746 1.00 87.50 99 GLY A N 1
ATOM 799 C CA . GLY A 1 99 ? 11.182 1.833 19.383 1.00 87.50 99 GLY A CA 1
ATOM 800 C C . GLY A 1 99 ? 12.074 0.928 18.538 1.00 87.50 99 GLY A C 1
ATOM 801 O O . GLY A 1 99 ? 13.151 1.353 18.134 1.00 87.50 99 GLY A O 1
ATOM 802 N N . ILE A 1 100 ? 11.595 -0.270 18.182 1.00 88.25 100 ILE A N 1
ATOM 803 C CA . ILE A 1 100 ? 12.338 -1.231 17.348 1.00 88.25 100 ILE A CA 1
ATOM 804 C C . ILE A 1 100 ? 12.690 -0.613 15.993 1.00 88.25 100 ILE A C 1
ATOM 806 O O . ILE A 1 100 ? 13.816 -0.752 15.528 1.00 88.25 100 ILE A O 1
ATOM 810 N N . SER A 1 101 ? 11.755 0.111 15.373 1.00 86.06 101 SER A N 1
ATOM 811 C CA . SER A 1 101 ? 11.983 0.746 14.072 1.00 86.06 101 SER A CA 1
ATOM 812 C C . SER A 1 101 ? 13.028 1.869 14.096 1.00 86.06 101 SER A C 1
ATOM 814 O O . SER A 1 101 ? 13.543 2.242 13.047 1.00 86.06 101 SER A O 1
ATOM 816 N N . SER A 1 102 ? 13.345 2.407 15.276 1.00 83.44 102 SER A N 1
ATOM 817 C CA . SER A 1 102 ? 14.344 3.467 15.451 1.00 83.44 102 SER A CA 1
ATOM 818 C C . SER A 1 102 ? 15.749 2.921 15.725 1.00 83.44 102 SER A C 1
ATOM 820 O O . SER A 1 102 ? 16.725 3.666 15.619 1.00 83.44 102 SER A O 1
ATOM 822 N N . LEU A 1 103 ? 15.870 1.634 16.065 1.00 83.50 103 LEU A N 1
ATOM 823 C CA . LEU A 1 103 ? 17.160 0.993 16.294 1.00 83.50 103 LEU A CA 1
ATOM 824 C C . LEU A 1 103 ? 17.903 0.841 14.962 1.00 83.50 103 LEU A C 1
ATOM 826 O O . LEU A 1 103 ? 17.359 0.325 13.985 1.00 83.50 103 LEU A O 1
ATOM 830 N N . HIS A 1 104 ? 19.149 1.305 14.932 1.00 77.44 104 HIS A N 1
ATOM 831 C CA . HIS A 1 104 ? 20.057 1.097 13.811 1.00 77.44 104 HIS A CA 1
ATOM 832 C C . HIS A 1 104 ? 20.969 -0.078 14.156 1.00 77.44 104 HIS A C 1
ATOM 834 O O . HIS A 1 104 ? 21.654 -0.051 15.177 1.00 77.44 104 HIS A O 1
ATOM 840 N N . PHE A 1 105 ? 20.942 -1.118 13.325 1.00 75.75 105 PHE A N 1
ATOM 841 C CA . PHE A 1 105 ? 21.794 -2.291 13.479 1.00 75.75 105 PHE A CA 1
ATOM 842 C C . PHE A 1 105 ? 22.830 -2.297 12.362 1.00 75.75 105 PHE A C 1
ATOM 844 O O . PHE A 1 105 ? 22.484 -2.466 11.194 1.00 75.75 105 PHE A O 1
ATOM 851 N N . GLU A 1 106 ? 24.100 -2.135 12.716 1.00 75.00 106 GLU A N 1
ATOM 852 C CA . GLU A 1 106 ? 25.196 -2.321 11.771 1.00 75.00 106 GLU A CA 1
ATOM 853 C C . GLU A 1 106 ? 25.409 -3.821 11.563 1.00 75.00 106 GLU A C 1
ATOM 855 O O . GLU A 1 106 ? 25.833 -4.544 12.466 1.00 75.00 106 GLU A O 1
ATOM 860 N N . CYS A 1 107 ? 25.048 -4.313 10.378 1.00 78.69 107 CYS A N 1
ATOM 861 C CA . CYS A 1 107 ? 25.200 -5.715 10.025 1.00 78.69 107 CYS A CA 1
ATOM 862 C C . CYS A 1 107 ? 26.266 -5.869 8.929 1.00 78.69 107 CYS A C 1
ATOM 864 O O . CYS A 1 107 ? 26.129 -5.254 7.871 1.00 78.69 107 CYS A O 1
ATOM 866 N N . PRO A 1 108 ? 27.297 -6.711 9.129 1.00 79.81 108 PRO A N 1
ATOM 867 C CA . PRO A 1 108 ? 28.358 -6.895 8.138 1.00 79.81 108 PRO A CA 1
ATOM 868 C C . PRO A 1 108 ? 27.898 -7.654 6.881 1.00 79.81 108 PRO A C 1
ATOM 870 O O . PRO A 1 108 ? 28.522 -7.538 5.830 1.00 79.81 108 PRO A O 1
ATOM 873 N N . ASN A 1 109 ? 26.809 -8.429 6.953 1.00 88.88 109 ASN A N 1
ATOM 874 C CA . ASN A 1 109 ? 26.259 -9.131 5.794 1.00 88.88 109 ASN A CA 1
ATOM 875 C C . ASN A 1 109 ? 25.269 -8.232 5.038 1.00 88.88 109 ASN A C 1
ATOM 877 O O . ASN A 1 109 ? 24.185 -7.946 5.544 1.00 88.88 109 ASN A O 1
ATOM 881 N N . VAL A 1 110 ? 25.615 -7.860 3.801 1.00 86.50 110 VAL A N 1
ATOM 882 C CA . VAL A 1 110 ? 24.821 -6.966 2.938 1.00 86.50 110 VAL A CA 1
ATOM 883 C C . VAL A 1 110 ? 23.383 -7.458 2.743 1.00 86.50 110 VAL A C 1
ATOM 885 O O . VAL A 1 110 ? 22.451 -6.662 2.837 1.00 86.50 110 VAL A O 1
ATOM 888 N N . GLY A 1 111 ? 23.176 -8.759 2.515 1.00 85.75 111 GLY A N 1
ATOM 889 C CA . GLY A 1 111 ? 21.833 -9.304 2.285 1.00 85.75 111 GLY A CA 1
ATOM 890 C C . GLY A 1 111 ? 20.962 -9.262 3.542 1.00 85.75 111 GLY A C 1
ATOM 891 O O . GLY A 1 111 ? 19.790 -8.892 3.489 1.00 85.75 111 GLY A O 1
ATOM 892 N N . LEU A 1 112 ? 21.551 -9.580 4.698 1.00 86.88 112 LEU A N 1
ATOM 893 C CA . LEU A 1 112 ? 20.855 -9.492 5.983 1.00 86.88 112 LEU A CA 1
ATOM 894 C C . LEU A 1 112 ? 20.570 -8.029 6.360 1.00 86.88 112 LEU A C 1
ATOM 896 O O . LEU A 1 112 ? 19.482 -7.730 6.845 1.00 86.88 112 LEU A O 1
ATOM 900 N N . ALA A 1 113 ? 21.507 -7.117 6.084 1.00 87.81 113 ALA A N 1
ATOM 901 C CA . ALA A 1 113 ? 21.332 -5.684 6.293 1.00 87.81 113 ALA A CA 1
ATOM 902 C C . ALA A 1 113 ? 20.156 -5.133 5.469 1.00 87.81 113 ALA A C 1
ATOM 904 O O . ALA A 1 113 ? 19.284 -4.461 6.017 1.00 87.81 113 ALA A O 1
ATOM 905 N N . GLN A 1 114 ? 20.075 -5.480 4.179 1.00 89.06 114 GLN A N 1
ATOM 906 C CA . GLN A 1 114 ? 18.956 -5.087 3.314 1.00 89.06 114 GLN A CA 1
ATOM 907 C C . GLN A 1 114 ? 17.618 -5.625 3.828 1.00 89.06 114 GLN A C 1
ATOM 909 O O . GLN A 1 114 ? 16.644 -4.878 3.907 1.00 89.06 114 GLN A O 1
ATOM 914 N N . PHE A 1 115 ? 17.568 -6.894 4.238 1.00 91.56 115 PHE A N 1
ATOM 915 C CA . PHE A 1 115 ? 16.362 -7.472 4.825 1.00 91.56 115 PHE A CA 1
ATOM 916 C C . PHE A 1 115 ? 15.917 -6.727 6.091 1.00 91.56 115 PHE A C 1
ATOM 918 O O . PHE A 1 115 ? 14.742 -6.377 6.214 1.00 91.56 115 PHE A O 1
ATOM 925 N N . ILE A 1 116 ? 16.845 -6.441 7.011 1.00 90.69 116 ILE A N 1
ATOM 926 C CA . ILE A 1 116 ? 16.562 -5.691 8.244 1.00 90.69 116 ILE A CA 1
ATOM 927 C C . ILE A 1 116 ? 16.034 -4.291 7.916 1.00 90.69 116 ILE A C 1
ATOM 929 O O . ILE A 1 116 ? 15.038 -3.866 8.500 1.00 90.69 116 ILE A O 1
ATOM 933 N N . GLU A 1 117 ? 16.635 -3.601 6.948 1.00 90.00 117 GLU A N 1
ATOM 934 C CA . GLU A 1 117 ? 16.168 -2.289 6.492 1.00 90.00 117 GLU A CA 1
ATOM 935 C C . GLU A 1 117 ? 14.757 -2.342 5.897 1.00 90.00 117 GLU A C 1
ATOM 937 O O . GLU A 1 117 ? 13.916 -1.493 6.198 1.00 90.00 117 GLU A O 1
ATOM 942 N N . ASN A 1 118 ? 14.439 -3.381 5.125 1.00 92.62 118 ASN A N 1
ATOM 943 C CA . ASN A 1 118 ? 13.101 -3.582 4.565 1.00 92.62 118 ASN A CA 1
ATOM 944 C C . ASN A 1 118 ? 12.063 -3.864 5.657 1.00 92.62 118 ASN A C 1
ATOM 946 O O . ASN A 1 118 ? 10.955 -3.322 5.628 1.00 92.62 118 ASN A O 1
ATOM 950 N N . VAL A 1 119 ? 12.426 -4.659 6.666 1.00 92.25 119 VAL A N 1
ATOM 951 C CA . VAL A 1 119 ? 11.590 -4.876 7.852 1.00 92.25 119 VAL A CA 1
ATOM 952 C C . VAL A 1 119 ? 11.382 -3.565 8.604 1.00 92.25 119 VAL A C 1
ATOM 954 O O . VAL A 1 119 ? 10.244 -3.229 8.929 1.00 92.25 119 VAL A O 1
ATOM 957 N N . ARG A 1 120 ? 12.440 -2.783 8.828 1.00 90.56 120 ARG A N 1
ATOM 958 C CA . ARG A 1 120 ? 12.372 -1.477 9.492 1.00 90.56 120 ARG A CA 1
ATOM 959 C C . ARG A 1 120 ? 11.460 -0.510 8.745 1.00 90.56 120 ARG A C 1
ATOM 961 O O . ARG A 1 120 ? 10.585 0.103 9.358 1.00 90.56 120 ARG A O 1
ATOM 968 N N . HIS A 1 121 ? 11.603 -0.446 7.422 1.00 89.81 121 HIS A N 1
ATOM 969 C CA . HIS A 1 121 ? 10.738 0.335 6.547 1.00 89.81 121 HIS A CA 1
ATOM 970 C C . HIS A 1 121 ? 9.265 -0.054 6.731 1.00 89.81 121 HIS A C 1
ATOM 972 O O . HIS A 1 121 ? 8.405 0.816 6.847 1.00 89.81 121 HIS A O 1
ATOM 978 N N . VAL A 1 122 ? 8.950 -1.348 6.830 1.00 92.44 122 VAL A N 1
ATOM 979 C CA . VAL A 1 122 ? 7.584 -1.809 7.110 1.00 92.44 122 VAL A CA 1
ATOM 980 C C . VAL A 1 122 ? 7.122 -1.428 8.519 1.00 92.44 122 VAL A C 1
ATOM 982 O O . VAL A 1 122 ? 6.025 -0.887 8.669 1.00 92.44 122 VAL A O 1
ATOM 985 N N . LEU A 1 123 ? 7.944 -1.669 9.546 1.00 91.75 123 LEU A N 1
ATOM 986 C CA . LEU A 1 123 ? 7.611 -1.395 10.949 1.00 91.75 123 LEU A CA 1
ATOM 987 C C . LEU A 1 123 ? 7.224 0.066 11.170 1.00 91.75 123 LEU A C 1
ATOM 989 O O . LEU A 1 123 ? 6.230 0.334 11.838 1.00 91.75 123 LEU A O 1
ATOM 993 N N . VAL A 1 124 ? 7.938 0.994 10.535 1.00 88.50 124 VAL A N 1
ATOM 994 C CA . VAL A 1 124 ? 7.650 2.434 10.556 1.00 88.50 124 VAL A CA 1
ATOM 995 C C . VAL A 1 124 ? 6.201 2.772 10.154 1.00 88.50 124 VAL A C 1
ATOM 997 O O . VAL A 1 124 ? 5.623 3.729 10.670 1.00 88.50 124 VAL A O 1
ATOM 1000 N N . HIS A 1 125 ? 5.584 1.987 9.267 1.00 88.81 125 HIS A N 1
ATOM 1001 C CA . HIS A 1 125 ? 4.235 2.242 8.752 1.00 88.81 125 HIS A CA 1
ATOM 1002 C C . HIS A 1 125 ? 3.125 1.547 9.558 1.00 88.81 125 HIS A C 1
ATOM 1004 O O . HIS A 1 125 ? 1.957 1.937 9.474 1.00 88.81 125 HIS A O 1
ATOM 1010 N N . LEU A 1 126 ? 3.456 0.534 10.366 1.00 91.62 126 LEU A N 1
ATOM 1011 C CA . LEU A 1 126 ? 2.471 -0.229 11.140 1.00 91.62 126 LEU A CA 1
ATOM 1012 C C . LEU A 1 126 ? 1.708 0.576 12.212 1.00 91.62 126 LEU A C 1
ATOM 1014 O O . LEU A 1 126 ? 0.530 0.267 12.418 1.00 91.62 126 LEU A O 1
ATOM 1018 N N . PRO A 1 127 ? 2.273 1.613 12.870 1.00 90.06 127 PRO A N 1
ATOM 1019 C CA . PRO A 1 127 ? 1.524 2.449 13.806 1.00 90.06 127 PRO A CA 1
ATOM 1020 C C . PRO A 1 127 ? 0.229 3.016 13.217 1.00 90.06 127 PRO A C 1
ATOM 1022 O O . PRO A 1 127 ? -0.806 2.996 13.884 1.00 90.06 127 PRO A O 1
ATOM 1025 N N . ALA A 1 128 ? 0.251 3.429 11.943 1.00 88.12 128 ALA A N 1
ATOM 1026 C CA . ALA A 1 128 ? -0.931 3.892 11.211 1.00 88.12 128 ALA A CA 1
ATOM 1027 C C . ALA A 1 128 ? -2.049 2.848 11.183 1.00 88.12 128 ALA A C 1
ATOM 1029 O O . ALA A 1 128 ? -3.216 3.164 11.429 1.00 88.12 128 ALA A O 1
ATOM 1030 N N . PHE A 1 129 ? -1.686 1.590 10.941 1.00 90.62 129 PHE A N 1
ATOM 1031 C CA . PHE A 1 129 ? -2.636 0.491 10.920 1.00 90.62 129 PHE A CA 1
ATOM 1032 C C . PHE A 1 129 ? -3.238 0.224 12.301 1.00 90.62 129 PHE A C 1
ATOM 1034 O O . PHE A 1 129 ? -4.459 0.136 12.416 1.00 90.62 129 PHE A O 1
ATOM 1041 N N . PHE A 1 130 ? -2.414 0.120 13.347 1.00 90.38 130 PHE A N 1
ATOM 1042 C CA . PHE A 1 130 ? -2.887 -0.192 14.700 1.00 90.38 130 PHE A CA 1
ATOM 1043 C C . PHE A 1 130 ? -3.738 0.932 15.300 1.00 90.38 130 PHE A C 1
ATOM 1045 O O . PHE A 1 130 ? -4.793 0.664 15.877 1.00 90.38 130 PHE A O 1
ATOM 1052 N N . ILE A 1 131 ? -3.348 2.192 15.093 1.00 86.88 131 ILE A N 1
ATOM 1053 C CA . ILE A 1 131 ? -4.149 3.350 15.510 1.00 86.88 131 ILE A CA 1
ATOM 1054 C C . ILE A 1 131 ? -5.480 3.368 14.749 1.00 86.88 131 ILE A C 1
ATOM 1056 O O . ILE A 1 131 ? -6.538 3.493 15.364 1.00 86.88 131 ILE A O 1
ATOM 1060 N N . GLY A 1 132 ? -5.467 3.157 13.429 1.00 86.94 132 GLY A N 1
ATOM 1061 C CA . GLY A 1 132 ? -6.697 3.046 12.640 1.00 86.94 132 GLY A CA 1
ATOM 1062 C C . GLY A 1 132 ? -7.594 1.887 13.093 1.00 86.94 132 GLY A C 1
ATOM 1063 O O . GLY A 1 132 ? -8.814 2.037 13.176 1.00 86.94 132 GLY A O 1
ATOM 1064 N N . PHE A 1 133 ? -6.997 0.747 13.448 1.00 86.19 133 PHE A N 1
ATOM 1065 C CA . PHE A 1 133 ? -7.703 -0.415 13.988 1.00 86.19 133 PHE A CA 1
ATOM 1066 C C . PHE A 1 133 ? -8.389 -0.098 15.324 1.00 86.19 133 PHE A C 1
ATOM 1068 O O . PHE A 1 133 ? -9.533 -0.499 15.529 1.00 86.19 133 PHE A O 1
ATOM 1075 N N . MET A 1 134 ? -7.724 0.658 16.200 1.00 84.38 134 MET A N 1
ATOM 1076 C CA . MET A 1 134 ? -8.266 1.120 17.481 1.00 84.38 134 MET A CA 1
ATOM 1077 C C . MET A 1 134 ? -9.401 2.140 17.311 1.00 84.38 134 MET A C 1
ATOM 1079 O O . MET A 1 134 ? -10.405 2.068 18.020 1.00 84.38 134 MET A O 1
ATOM 1083 N N . LEU A 1 135 ? -9.270 3.076 16.367 1.00 81.25 135 LEU A N 1
ATOM 1084 C CA . LEU A 1 135 ? -10.264 4.127 16.130 1.00 81.25 135 LEU A CA 1
ATOM 1085 C C . LEU A 1 135 ? -11.534 3.604 15.440 1.00 81.25 135 LEU A C 1
ATOM 1087 O O . LEU A 1 135 ? -12.626 4.112 15.690 1.00 81.25 135 LEU A O 1
ATOM 1091 N N . ALA A 1 136 ? -11.428 2.569 14.603 1.00 82.75 136 ALA A N 1
ATOM 1092 C CA . ALA A 1 136 ? -12.558 2.002 13.864 1.00 82.75 136 ALA A CA 1
ATOM 1093 C C . ALA A 1 136 ? -13.781 1.603 14.731 1.00 82.75 136 ALA A C 1
ATOM 1095 O O . ALA A 1 136 ? -14.903 1.970 14.367 1.00 82.75 136 ALA A O 1
ATOM 1096 N N . PRO A 1 137 ? -13.645 0.864 15.853 1.00 78.38 137 PRO A N 1
ATOM 1097 C CA . PRO A 1 137 ? -14.777 0.568 16.731 1.00 78.38 137 PRO A CA 1
ATOM 1098 C C . PRO A 1 137 ? -15.320 1.814 17.438 1.00 78.38 137 PRO A C 1
ATOM 1100 O O . PRO A 1 137 ? -16.534 1.928 17.565 1.00 78.38 137 PRO A O 1
ATOM 1103 N N . MET A 1 138 ? -14.463 2.762 17.831 1.00 78.25 138 MET A N 1
ATOM 1104 C CA . MET A 1 138 ? -14.894 4.015 18.466 1.00 78.25 138 MET A CA 1
ATOM 1105 C C . MET A 1 138 ? -15.751 4.860 17.521 1.00 78.25 138 MET A C 1
ATOM 1107 O O . MET A 1 138 ? -16.804 5.345 17.921 1.00 78.25 138 MET A O 1
ATOM 1111 N N . ALA A 1 139 ? -15.347 4.955 16.252 1.00 78.06 139 ALA A N 1
ATOM 1112 C CA . ALA A 1 139 ? -16.122 5.624 15.214 1.00 78.06 139 ALA A CA 1
ATOM 1113 C C . ALA A 1 139 ? -17.474 4.934 14.972 1.00 78.06 139 ALA A C 1
ATOM 1115 O O . ALA A 1 139 ? -18.482 5.597 14.759 1.00 78.06 139 ALA A O 1
ATOM 1116 N N . LYS A 1 140 ? -17.518 3.597 15.038 1.00 78.75 140 LYS A N 1
ATOM 1117 C CA . LYS A 1 140 ? -18.763 2.827 14.896 1.00 78.75 140 LYS A CA 1
ATOM 1118 C C . LYS A 1 140 ? -19.718 2.999 16.079 1.00 78.75 140 LYS A C 1
ATOM 1120 O O . LYS A 1 140 ? -20.922 2.862 15.906 1.00 78.75 140 LYS A O 1
ATOM 1125 N N . GLU A 1 141 ? -19.174 3.220 17.267 1.00 81.75 141 GLU A N 1
ATOM 1126 C CA . GLU A 1 141 ? -19.929 3.493 18.493 1.00 81.75 141 GLU A CA 1
ATOM 1127 C C . GLU A 1 141 ? -20.259 4.985 18.652 1.00 81.75 141 GLU A C 1
ATOM 1129 O O . GLU A 1 141 ? -20.738 5.374 19.711 1.00 81.75 141 GLU A O 1
ATOM 1134 N N . GLU A 1 142 ? -19.978 5.810 17.631 1.00 78.69 142 GLU A N 1
ATOM 1135 C CA . GLU A 1 142 ? -20.184 7.268 17.628 1.00 78.69 142 GLU A CA 1
ATOM 1136 C C . GLU A 1 142 ? -19.565 7.968 18.848 1.00 78.69 142 GLU A C 1
ATOM 1138 O O . GLU A 1 142 ? -20.014 9.020 19.300 1.00 78.69 142 GLU A O 1
ATOM 1143 N N . LYS A 1 143 ? -18.486 7.392 19.393 1.00 76.81 143 LYS A N 1
ATOM 1144 C CA . LYS A 1 143 ? -17.779 7.982 20.525 1.00 76.81 143 LYS A CA 1
ATOM 1145 C C . LYS A 1 143 ? -17.088 9.261 20.074 1.00 76.81 143 LYS A C 1
ATOM 1147 O O . LYS A 1 143 ? -16.195 9.234 19.226 1.00 76.81 143 LYS A O 1
ATOM 1152 N N . CYS A 1 144 ? -17.471 10.373 20.691 1.00 68.00 144 CYS A N 1
ATOM 1153 C CA . CYS A 1 144 ? -16.851 11.668 20.461 1.00 68.00 144 CYS A CA 1
ATOM 1154 C C . CYS A 1 144 ? -15.425 11.671 21.021 1.00 68.00 144 CYS A C 1
ATOM 1156 O O . CYS A 1 144 ? -15.214 11.713 22.233 1.00 68.00 144 CYS A O 1
ATOM 1158 N N . ILE A 1 145 ? -14.437 11.642 20.130 1.00 72.62 145 ILE A N 1
ATOM 1159 C CA . ILE A 1 145 ? -13.044 11.917 20.479 1.00 72.62 145 ILE A CA 1
ATOM 1160 C C . ILE A 1 145 ? -12.840 13.425 20.363 1.00 72.62 145 ILE A C 1
ATOM 1162 O O . ILE A 1 145 ? -13.238 14.042 19.374 1.00 72.62 145 ILE A O 1
ATOM 1166 N N . SER A 1 146 ? -12.222 14.032 21.375 1.00 79.94 146 SER A N 1
ATOM 1167 C CA . SER A 1 146 ? -11.939 15.464 21.346 1.00 79.94 146 SER A CA 1
ATOM 1168 C C . SER A 1 146 ? -11.034 15.820 20.166 1.00 79.94 146 SER A C 1
ATOM 1170 O O . SER A 1 146 ? -9.906 15.335 20.050 1.00 79.94 146 SER A O 1
ATOM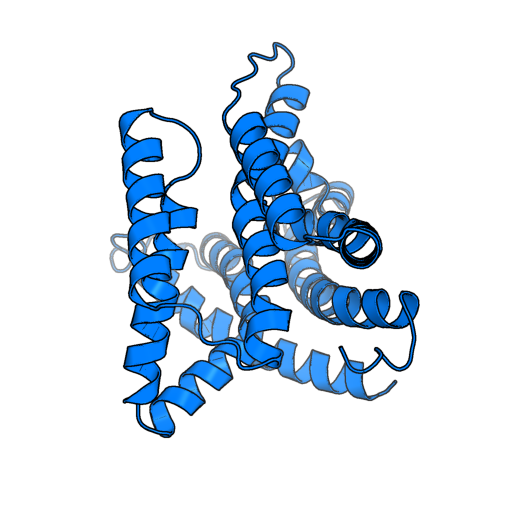 1172 N N . PHE A 1 147 ? -11.535 16.709 19.310 1.00 77.50 147 PHE A N 1
ATOM 1173 C CA . PHE A 1 147 ? -10.837 17.224 18.134 1.00 77.50 147 PHE A CA 1
ATOM 1174 C C . PHE A 1 147 ? -9.469 17.822 18.483 1.00 77.50 147 PHE A C 1
ATOM 1176 O O . PHE A 1 147 ? -8.487 17.565 17.792 1.00 77.50 147 PHE A O 1
ATOM 1183 N N . LEU A 1 148 ? -9.397 18.576 19.584 1.00 79.69 148 LEU A N 1
ATOM 1184 C CA . LEU A 1 148 ? -8.169 19.231 20.030 1.00 79.69 148 LEU A CA 1
ATOM 1185 C C . LEU A 1 148 ? -7.108 18.194 20.415 1.00 79.69 148 LEU A C 1
ATOM 1187 O O . LEU A 1 148 ? -5.963 18.296 19.983 1.00 79.69 148 LEU A O 1
ATOM 1191 N N . TRP A 1 149 ? -7.497 17.142 21.139 1.00 80.12 149 TRP A N 1
ATOM 1192 C CA . TRP A 1 149 ? -6.579 16.075 21.542 1.00 80.12 149 TRP A CA 1
ATOM 1193 C C . TRP A 1 149 ? -6.058 15.252 20.355 1.00 80.12 149 TRP A C 1
ATOM 1195 O O . TRP A 1 149 ? -4.891 14.866 20.358 1.00 80.12 149 TRP A O 1
ATOM 1205 N N . MET A 1 150 ? -6.871 15.047 19.311 1.00 81.12 150 MET A N 1
ATOM 1206 C CA . MET A 1 150 ? -6.431 14.369 18.079 1.00 81.12 150 MET A CA 1
ATOM 1207 C C . MET A 1 150 ? -5.411 15.169 17.259 1.00 81.12 150 MET A C 1
ATOM 1209 O O . MET A 1 150 ? -4.742 14.585 16.413 1.00 81.12 150 MET A O 1
ATOM 1213 N N . ILE A 1 151 ? -5.289 16.479 17.487 1.00 85.19 151 ILE A N 1
ATOM 1214 C CA . ILE A 1 151 ? -4.306 17.337 16.812 1.00 85.19 151 ILE A CA 1
ATOM 1215 C C . ILE A 1 151 ? -3.080 17.547 17.701 1.00 85.19 151 ILE A C 1
ATOM 1217 O O . ILE A 1 151 ? -1.951 17.359 17.258 1.00 85.19 151 ILE A O 1
ATOM 1221 N N . VAL A 1 152 ? -3.289 17.908 18.969 1.00 86.81 152 VAL A N 1
ATOM 1222 C CA . VAL A 1 152 ? -2.196 18.272 19.880 1.00 86.81 152 VAL A CA 1
ATOM 1223 C C . VAL A 1 152 ? -1.277 17.087 20.163 1.00 86.81 152 VAL A C 1
ATOM 1225 O O . VAL A 1 152 ? -0.060 17.246 20.103 1.00 86.81 152 VAL A O 1
ATOM 1228 N N . VAL A 1 153 ? -1.824 15.894 20.427 1.00 85.69 153 VAL A N 1
ATOM 1229 C CA . VAL A 1 153 ? -1.000 14.726 20.789 1.00 85.69 153 VAL A CA 1
ATOM 1230 C C . VAL A 1 153 ? -0.098 14.290 19.630 1.00 85.69 153 VAL A C 1
ATOM 1232 O O . VAL A 1 153 ? 1.108 14.172 19.855 1.00 85.69 153 VAL A O 1
ATOM 1235 N N . PRO A 1 154 ? -0.591 14.092 18.388 1.00 88.12 154 PRO A N 1
ATOM 1236 C CA . PRO A 1 154 ? 0.300 13.704 17.302 1.00 88.12 154 PRO A CA 1
ATOM 1237 C C . PRO A 1 154 ? 1.289 14.811 16.920 1.00 88.12 154 PRO A C 1
ATOM 1239 O O . PRO A 1 154 ? 2.432 14.487 16.620 1.00 88.12 154 PRO A O 1
ATOM 1242 N N . LEU A 1 155 ? 0.918 16.098 16.990 1.00 89.94 155 LEU A N 1
ATOM 1243 C CA . LEU A 1 155 ? 1.868 17.197 16.759 1.00 89.94 155 LEU A CA 1
ATOM 1244 C C . LEU A 1 155 ? 2.987 17.230 17.804 1.00 89.94 155 LEU A C 1
ATOM 1246 O O . LEU A 1 155 ? 4.151 17.387 17.440 1.00 89.94 155 LEU A O 1
ATOM 1250 N N . PHE A 1 156 ? 2.658 17.041 19.084 1.00 89.06 156 PHE A N 1
ATOM 1251 C CA . PHE A 1 156 ? 3.660 16.944 20.143 1.00 89.06 156 PHE A CA 1
ATOM 1252 C C . PHE A 1 156 ? 4.628 15.781 19.886 1.00 89.06 156 PHE A C 1
ATOM 1254 O O . PHE A 1 156 ? 5.843 15.965 19.944 1.00 89.06 156 PHE A O 1
ATOM 1261 N N . LEU A 1 157 ? 4.103 14.608 19.512 1.00 86.75 157 LEU A N 1
ATOM 1262 C CA . LEU A 1 157 ? 4.927 13.455 19.142 1.00 86.75 157 LEU A CA 1
ATOM 1263 C C . LEU A 1 157 ? 5.808 13.744 17.922 1.00 86.75 157 LEU A C 1
ATOM 1265 O O . LEU A 1 157 ? 6.985 13.406 17.944 1.00 86.75 157 LEU A O 1
ATOM 1269 N N . VAL A 1 158 ? 5.285 14.409 16.889 1.00 89.94 158 VAL A N 1
ATOM 1270 C CA . VAL A 1 158 ? 6.062 14.818 15.706 1.00 89.94 158 VAL A CA 1
ATOM 1271 C C . VAL A 1 158 ? 7.226 15.728 16.094 1.00 89.94 158 VAL A C 1
ATOM 1273 O O . VAL A 1 158 ? 8.343 15.512 15.629 1.00 89.94 158 VAL A O 1
ATOM 1276 N N . ILE A 1 159 ? 6.986 16.725 16.951 1.00 90.00 159 ILE A N 1
ATOM 1277 C CA . ILE A 1 159 ? 8.030 17.641 17.430 1.00 90.00 159 ILE A CA 1
ATOM 1278 C C . ILE A 1 159 ? 9.091 16.865 18.214 1.00 90.00 159 ILE A C 1
ATOM 1280 O O . ILE A 1 159 ? 10.281 17.024 17.949 1.00 90.00 159 ILE A O 1
ATOM 1284 N N . MET A 1 160 ? 8.664 15.987 19.122 1.00 87.69 160 MET A N 1
ATOM 1285 C CA . MET A 1 160 ? 9.558 15.153 19.923 1.00 87.69 160 MET A CA 1
ATOM 1286 C C . MET A 1 160 ? 10.416 14.231 19.046 1.00 87.69 160 MET A C 1
ATOM 1288 O O . MET A 1 160 ? 11.633 14.207 19.198 1.00 87.69 160 MET A O 1
ATOM 1292 N N . MET A 1 161 ? 9.804 13.527 18.090 1.00 88.19 161 MET A N 1
ATOM 1293 C CA . MET A 1 161 ? 10.486 12.645 17.133 1.00 88.19 161 MET A CA 1
ATOM 1294 C C . MET A 1 161 ? 11.484 13.405 16.257 1.00 88.19 161 MET A C 1
ATOM 1296 O O . MET A 1 161 ? 12.592 12.929 16.020 1.00 88.19 161 MET A O 1
ATOM 1300 N N . LYS A 1 162 ? 11.117 14.612 15.808 1.00 88.69 162 LYS A N 1
ATOM 1301 C CA . LYS A 1 162 ? 11.996 15.474 15.012 1.00 88.69 162 LYS A CA 1
ATOM 1302 C C . LYS A 1 162 ? 13.193 15.974 15.821 1.00 88.69 162 LYS A C 1
ATOM 1304 O O . LYS A 1 162 ? 14.297 15.978 15.294 1.00 88.69 162 LYS A O 1
ATOM 1309 N N . TYR A 1 163 ? 12.978 16.396 17.067 1.00 88.88 163 TYR A N 1
ATOM 1310 C CA . TYR A 1 163 ? 14.031 16.950 17.923 1.00 88.88 163 TYR A CA 1
ATOM 1311 C C . TYR A 1 163 ? 15.009 15.880 18.420 1.00 88.88 163 TYR A C 1
ATOM 1313 O O . TYR A 1 163 ? 16.216 16.087 18.421 1.00 88.88 163 TYR A O 1
ATOM 1321 N N . LEU A 1 164 ? 14.493 14.718 18.815 1.00 85.50 164 LEU A N 1
ATOM 1322 C CA . LEU A 1 164 ? 15.295 13.604 19.321 1.00 85.50 164 LEU A CA 1
ATOM 1323 C C . LEU A 1 164 ? 15.800 12.672 18.199 1.00 85.50 164 LEU A C 1
ATOM 1325 O O . LEU A 1 164 ? 16.386 11.636 18.494 1.00 85.50 164 LEU A O 1
ATOM 1329 N N . HIS A 1 165 ? 15.562 13.018 16.928 1.00 81.12 165 HIS A N 1
ATOM 1330 C CA . HIS A 1 165 ? 16.006 12.266 15.748 1.00 81.12 165 HIS A CA 1
ATOM 1331 C C . HIS A 1 165 ? 15.649 10.766 15.771 1.00 81.12 165 HIS A C 1
ATOM 1333 O O . HIS A 1 165 ? 16.446 9.925 15.354 1.00 81.12 165 HIS A O 1
ATOM 1339 N N . PHE A 1 166 ? 14.442 10.416 16.227 1.00 79.56 166 PHE A N 1
ATOM 1340 C CA . PHE A 1 166 ? 13.988 9.022 16.283 1.00 79.56 166 PHE A CA 1
ATOM 1341 C C . PHE A 1 166 ? 12.608 8.830 15.647 1.00 79.56 166 PHE A C 1
ATOM 1343 O O . PHE A 1 166 ? 11.723 9.684 15.725 1.00 79.56 166 PHE A O 1
ATOM 1350 N N . GLY A 1 167 ? 12.426 7.660 15.036 1.00 74.50 167 GLY A N 1
ATOM 1351 C CA . GLY A 1 167 ? 11.201 7.245 14.366 1.00 74.50 167 GLY A CA 1
ATOM 1352 C C . GLY A 1 167 ? 10.812 8.090 13.144 1.00 74.50 167 GLY A C 1
ATOM 1353 O O . GLY A 1 167 ? 11.495 9.020 12.720 1.00 74.50 167 GLY A O 1
ATOM 1354 N N . TYR A 1 168 ? 9.676 7.743 12.542 1.00 81.94 168 TYR A N 1
ATOM 1355 C CA . TYR A 1 168 ? 9.184 8.371 11.316 1.00 81.94 168 TYR A CA 1
ATOM 1356 C C . TYR A 1 168 ? 8.075 9.381 11.610 1.00 81.94 168 TYR A C 1
ATOM 1358 O O . TYR A 1 168 ? 6.879 9.080 11.559 1.00 81.94 168 TYR A O 1
ATOM 1366 N N . TRP A 1 169 ? 8.484 10.612 11.902 1.00 84.25 169 TRP A N 1
ATOM 1367 C CA . TRP A 1 169 ? 7.566 11.712 12.189 1.00 84.25 169 TRP A CA 1
ATOM 1368 C C . TRP A 1 169 ? 6.556 12.034 11.061 1.00 84.25 169 TRP A C 1
ATOM 1370 O O . TRP A 1 169 ? 5.425 12.390 11.406 1.00 84.25 169 TRP A O 1
ATOM 1380 N N . PRO A 1 170 ? 6.840 11.878 9.743 1.00 84.56 170 PRO A N 1
ATOM 1381 C CA . PRO A 1 170 ? 5.856 12.226 8.712 1.00 84.56 170 PRO A CA 1
ATOM 1382 C C . PRO A 1 170 ? 4.578 11.384 8.799 1.00 84.56 170 PRO A C 1
ATOM 1384 O O . PRO A 1 170 ? 3.487 11.893 8.555 1.00 84.56 170 PRO A O 1
ATOM 1387 N N . GLY A 1 171 ? 4.686 10.118 9.217 1.00 81.56 171 GLY A N 1
ATOM 1388 C CA . GLY A 1 171 ? 3.528 9.245 9.412 1.00 81.56 171 GLY A CA 1
ATOM 1389 C C . GLY A 1 171 ? 2.600 9.735 10.525 1.00 81.56 171 GLY A C 1
ATOM 1390 O O . GLY A 1 171 ? 1.380 9.673 10.385 1.00 81.56 171 GLY A O 1
ATOM 1391 N N . PHE A 1 172 ? 3.161 10.291 11.603 1.00 84.94 172 PHE A N 1
ATOM 1392 C CA . PHE A 1 172 ? 2.376 10.828 12.718 1.00 84.94 172 PHE A CA 1
ATOM 1393 C C . PHE A 1 172 ? 1.732 12.180 12.398 1.00 84.94 172 PHE A C 1
ATOM 1395 O O . PHE A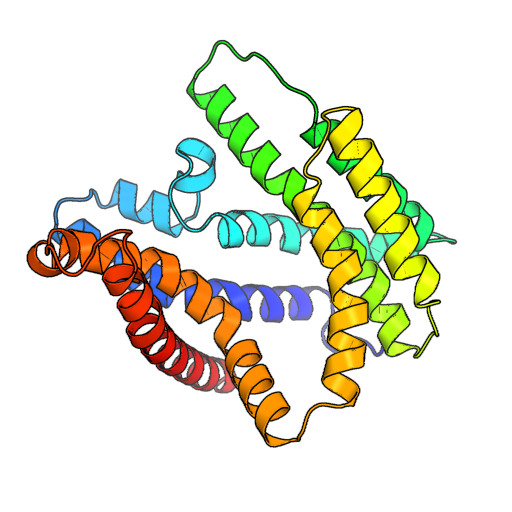 1 172 ? 0.651 12.489 12.904 1.00 84.94 172 PHE A O 1
ATOM 1402 N N . LEU A 1 173 ? 2.344 12.955 11.501 1.00 87.44 173 LEU A N 1
ATOM 1403 C CA . LEU A 1 173 ? 1.791 14.217 11.017 1.00 87.44 173 LEU A CA 1
ATOM 1404 C C . LEU A 1 173 ? 0.427 14.012 10.339 1.00 87.44 173 LEU A C 1
ATOM 1406 O O . LEU A 1 173 ? -0.495 14.803 10.546 1.00 87.44 173 LEU A O 1
ATOM 1410 N N . VAL A 1 174 ? 0.266 12.911 9.593 1.00 85.44 174 VAL A N 1
ATOM 1411 C CA . VAL A 1 174 ? -0.991 12.556 8.913 1.00 85.44 174 VAL A CA 1
ATOM 1412 C C . VAL A 1 174 ? -2.158 12.494 9.898 1.00 85.44 174 VAL A C 1
ATOM 1414 O O . VAL A 1 174 ? -3.233 12.998 9.579 1.00 85.44 174 VAL A O 1
ATOM 1417 N N . PHE A 1 175 ? -1.963 11.971 11.114 1.00 85.00 175 PHE A N 1
ATOM 1418 C CA . PHE A 1 175 ? -3.036 11.894 12.114 1.00 85.00 175 PHE A CA 1
ATOM 1419 C C . PHE A 1 175 ? -3.574 13.257 12.542 1.00 85.00 175 PHE A C 1
ATOM 1421 O O . PHE A 1 175 ? -4.754 13.347 12.859 1.00 85.00 175 PHE A O 1
ATOM 1428 N N . SER A 1 176 ? -2.748 14.305 12.506 1.00 85.81 176 SER A N 1
ATOM 1429 C CA . SER A 1 176 ? -3.193 15.676 12.793 1.00 85.81 176 SER A CA 1
ATOM 1430 C C . SER A 1 176 ? -4.005 16.254 11.633 1.00 85.81 176 SER A C 1
ATOM 1432 O O . SER A 1 176 ? -4.947 17.016 11.842 1.00 85.81 176 SER A O 1
ATOM 1434 N N . PHE A 1 177 ? -3.676 15.862 10.398 1.00 86.00 177 PHE A N 1
ATOM 1435 C CA . PHE A 1 177 ? -4.399 16.291 9.204 1.00 86.00 177 PHE A CA 1
ATOM 1436 C C . PHE A 1 177 ? -5.755 15.609 9.043 1.00 86.00 177 PHE A C 1
ATOM 1438 O O . PHE A 1 177 ? -6.693 16.261 8.592 1.00 86.00 177 PHE A O 1
ATOM 1445 N N . VAL A 1 178 ? -5.897 14.335 9.424 1.00 85.75 178 VAL A N 1
ATOM 1446 C CA . VAL A 1 178 ? -7.173 13.606 9.304 1.00 85.75 178 VAL A CA 1
ATOM 1447 C C . VAL A 1 178 ? -8.363 14.368 9.912 1.00 85.75 178 VAL A C 1
ATOM 1449 O O . VAL A 1 178 ? -9.330 14.587 9.186 1.00 85.75 178 VAL A O 1
ATOM 1452 N N . PRO A 1 179 ? -8.351 14.819 11.183 1.00 84.12 179 PRO A N 1
ATOM 1453 C CA . PRO A 1 179 ? -9.494 15.520 11.761 1.00 84.12 179 PRO A CA 1
ATOM 1454 C C . PRO A 1 179 ? -9.760 16.875 11.094 1.00 84.12 179 PRO A C 1
ATOM 1456 O O . PRO A 1 179 ? -10.923 17.248 10.930 1.00 84.12 179 PRO A O 1
ATOM 1459 N N . LEU A 1 180 ? -8.713 17.588 10.660 1.00 86.12 180 LEU A N 1
ATOM 1460 C CA . LEU A 1 180 ? -8.850 18.831 9.894 1.00 86.12 180 LEU A CA 1
ATOM 1461 C C . LEU A 1 180 ? -9.561 18.574 8.559 1.00 86.12 180 LEU A C 1
ATOM 1463 O O . LEU A 1 180 ? -10.542 19.247 8.246 1.00 86.12 180 LEU A O 1
ATOM 1467 N N . LEU A 1 181 ? -9.122 17.556 7.816 1.00 86.75 181 LEU A N 1
ATOM 1468 C CA . LEU A 1 181 ? -9.737 17.145 6.555 1.00 86.75 181 LEU A CA 1
ATOM 1469 C C . LEU A 1 181 ? -11.176 16.671 6.755 1.00 86.75 181 LEU A C 1
ATOM 1471 O O . LEU A 1 181 ? -12.050 17.084 6.002 1.00 86.75 181 LEU A O 1
ATOM 1475 N N . CYS A 1 182 ? -11.456 15.881 7.796 1.00 83.31 182 CYS A N 1
ATOM 1476 C CA . CYS A 1 182 ? -12.819 15.469 8.133 1.00 83.31 182 CYS A CA 1
ATOM 1477 C C . CYS A 1 182 ? -13.736 16.680 8.340 1.00 83.31 182 CYS A C 1
ATOM 1479 O O . CYS A 1 182 ? -14.841 16.709 7.805 1.00 83.31 182 CYS A O 1
ATOM 1481 N N . ARG A 1 183 ? -13.269 17.707 9.065 1.00 83.38 183 ARG A N 1
ATOM 1482 C CA . ARG A 1 183 ? -14.046 18.932 9.286 1.00 83.38 183 ARG A CA 1
ATOM 1483 C C . ARG A 1 183 ? -14.271 19.705 7.988 1.00 83.38 183 ARG A C 1
ATOM 1485 O O . ARG A 1 183 ? -15.385 20.157 7.755 1.00 83.38 183 ARG A O 1
ATOM 1492 N N . LEU A 1 184 ? -13.259 19.816 7.128 1.00 85.81 184 LEU A N 1
ATOM 1493 C CA . LEU A 1 184 ? -13.397 20.441 5.806 1.00 85.81 184 LEU A CA 1
ATOM 1494 C C . LEU A 1 184 ? -14.377 19.670 4.906 1.00 85.81 184 LEU A C 1
ATOM 1496 O O . LEU A 1 184 ? -15.184 20.273 4.197 1.00 85.81 184 LEU A O 1
ATOM 1500 N N . PHE A 1 185 ? -14.361 18.339 4.970 1.00 86.06 185 PHE A N 1
ATOM 1501 C CA . PHE A 1 185 ? -15.272 17.486 4.210 1.00 86.06 185 PHE A CA 1
ATOM 1502 C C . PHE A 1 185 ? -16.728 17.618 4.664 1.00 86.06 185 PHE A C 1
ATOM 1504 O O . PHE A 1 185 ? -17.616 17.514 3.823 1.00 86.06 185 PHE A O 1
ATOM 1511 N N . CYS A 1 186 ? -16.995 17.950 5.932 1.00 82.56 186 CYS A N 1
ATOM 1512 C CA . CYS A 1 186 ? -18.354 18.274 6.388 1.00 82.56 186 CYS A CA 1
ATOM 1513 C C . CYS A 1 186 ? -18.949 19.505 5.685 1.00 82.56 186 CYS A C 1
ATOM 1515 O O . CYS A 1 186 ? -20.163 19.580 5.518 1.00 82.56 186 CYS A O 1
ATOM 1517 N N . TYR A 1 187 ? -18.111 20.454 5.259 1.00 85.19 187 TYR A N 1
ATOM 1518 C CA . TYR A 1 187 ? -18.538 21.648 4.518 1.00 85.19 187 TYR A CA 1
ATOM 1519 C C . TYR A 1 187 ? -18.457 21.471 2.997 1.00 85.19 187 TYR A C 1
ATOM 1521 O O . TYR A 1 187 ? -18.758 22.394 2.243 1.00 85.19 187 TYR A O 1
ATOM 1529 N N . SER A 1 188 ? -18.032 20.299 2.524 1.00 85.81 188 SER A N 1
ATOM 1530 C CA . SER A 1 188 ? -17.835 20.047 1.102 1.00 85.81 188 SER A CA 1
ATOM 1531 C C . SER A 1 188 ? -19.131 19.616 0.416 1.00 85.81 188 SER A C 1
ATOM 1533 O O . SER A 1 188 ? -19.905 18.812 0.934 1.00 85.81 188 SER A O 1
ATOM 1535 N N . GLY A 1 189 ? -19.357 20.121 -0.799 1.00 89.00 189 GLY A N 1
ATOM 1536 C CA . GLY A 1 189 ? -20.532 19.771 -1.596 1.00 89.00 189 GLY A CA 1
ATOM 1537 C C . GLY A 1 189 ? -20.562 18.298 -2.029 1.00 89.00 189 GLY A C 1
ATOM 1538 O O . GLY A 1 189 ? -19.529 17.636 -2.167 1.00 89.00 189 GLY A O 1
ATOM 1539 N N . LYS A 1 190 ? -21.766 17.791 -2.331 1.00 89.50 190 LYS A N 1
ATOM 1540 C CA . LYS A 1 190 ? -22.009 16.400 -2.767 1.00 89.50 190 LYS A CA 1
ATOM 1541 C C . LYS A 1 190 ? -21.124 15.973 -3.945 1.00 89.50 190 LYS A C 1
ATOM 1543 O O . LYS A 1 190 ? -20.642 14.843 -3.971 1.00 89.50 190 LYS A O 1
ATOM 1548 N N . THR A 1 191 ? -20.877 16.873 -4.898 1.00 88.06 191 THR A N 1
ATOM 1549 C CA . THR A 1 191 ? -20.023 16.615 -6.068 1.00 88.06 191 THR A CA 1
ATOM 1550 C C . THR A 1 191 ? -18.591 16.273 -5.666 1.00 88.06 191 THR A C 1
ATOM 1552 O O . THR A 1 191 ? -18.048 15.271 -6.123 1.00 88.06 191 THR A O 1
ATOM 1555 N N . PHE A 1 192 ? -18.000 17.052 -4.761 1.00 89.25 192 PHE A N 1
ATOM 1556 C CA . PHE A 1 192 ? -16.641 16.817 -4.281 1.00 89.25 192 PHE A CA 1
ATOM 1557 C C . PHE A 1 192 ? -16.536 15.488 -3.520 1.00 89.25 192 PHE A C 1
ATOM 1559 O O . PHE A 1 192 ? -15.648 14.679 -3.789 1.00 89.25 192 PHE A O 1
ATOM 1566 N N . MET A 1 193 ? -17.508 15.199 -2.651 1.00 88.94 193 MET A N 1
ATOM 1567 C CA . MET A 1 193 ? -17.562 13.926 -1.925 1.00 88.94 193 MET A CA 1
ATOM 1568 C C . MET A 1 193 ? -17.721 12.717 -2.855 1.00 88.94 193 MET A C 1
ATOM 1570 O O . MET A 1 193 ? -17.128 11.667 -2.606 1.00 88.94 193 MET A O 1
ATOM 1574 N N . ASN A 1 194 ? -18.463 12.855 -3.958 1.00 90.75 194 ASN A N 1
ATOM 1575 C CA . ASN A 1 194 ? -18.576 11.801 -4.966 1.00 90.75 194 ASN A CA 1
ATOM 1576 C C . ASN A 1 194 ? -17.237 11.528 -5.668 1.00 90.75 194 ASN A C 1
ATOM 1578 O O . ASN A 1 194 ? -16.898 10.364 -5.883 1.00 90.75 194 ASN A O 1
ATOM 1582 N N . ILE A 1 195 ? -16.463 12.574 -5.983 1.00 90.62 195 ILE A N 1
ATOM 1583 C CA . ILE A 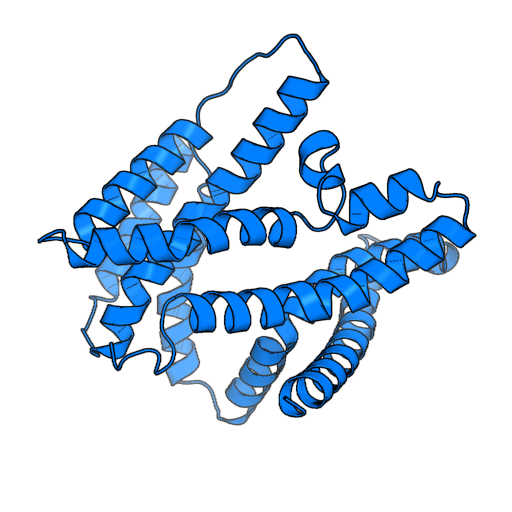1 195 ? -15.121 12.441 -6.571 1.00 90.62 195 ILE A CA 1
ATOM 1584 C C . ILE A 1 195 ? -14.184 11.719 -5.595 1.00 90.62 195 ILE A C 1
ATOM 1586 O O . ILE A 1 195 ? -13.535 10.742 -5.969 1.00 90.62 195 ILE A O 1
ATOM 1590 N N . LEU A 1 196 ? -14.159 12.127 -4.324 1.00 89.81 196 LEU A N 1
ATOM 1591 C CA . LEU A 1 196 ? -13.359 11.441 -3.304 1.00 89.81 196 LEU A CA 1
ATOM 1592 C C . LEU A 1 196 ? -13.793 9.983 -3.113 1.00 89.81 196 LEU A C 1
ATOM 1594 O O . LEU A 1 196 ? -12.951 9.094 -2.998 1.00 89.81 196 LEU A O 1
ATOM 1598 N N . SER A 1 197 ? -15.101 9.713 -3.132 1.00 90.06 197 SER A N 1
ATOM 1599 C CA . SER A 1 197 ? -15.633 8.349 -3.060 1.00 90.06 197 SER A CA 1
ATOM 1600 C C . SER A 1 197 ? -15.182 7.496 -4.247 1.00 90.06 197 SER A C 1
ATOM 1602 O O . SER A 1 197 ? -14.854 6.322 -4.069 1.00 90.06 197 SER A O 1
ATOM 1604 N N . PHE A 1 198 ? -15.128 8.074 -5.450 1.00 92.62 198 PHE A N 1
ATOM 1605 C CA . PHE A 1 198 ? -14.601 7.406 -6.637 1.00 92.62 198 PHE A CA 1
ATOM 1606 C C . PHE A 1 198 ? -13.133 7.005 -6.447 1.00 92.62 198 PHE A C 1
ATOM 1608 O O . PHE A 1 198 ? -12.820 5.818 -6.551 1.00 92.62 198 PHE A O 1
ATOM 1615 N N . PHE A 1 199 ? -12.260 7.947 -6.077 1.00 91.69 199 PHE A N 1
ATOM 1616 C CA . PHE A 1 199 ? -10.844 7.649 -5.833 1.00 91.69 199 PHE A CA 1
ATOM 1617 C C . PHE A 1 199 ? -10.642 6.660 -4.679 1.00 91.69 199 PHE A C 1
ATOM 1619 O O . PHE A 1 199 ? -9.795 5.774 -4.765 1.00 91.69 199 PHE A O 1
ATOM 1626 N N . GLY A 1 200 ? -11.464 6.740 -3.630 1.00 88.94 200 GLY A N 1
ATOM 1627 C CA . GLY A 1 200 ? -11.436 5.789 -2.520 1.00 88.94 200 GLY A CA 1
ATOM 1628 C C . GLY A 1 200 ? -11.685 4.344 -2.964 1.00 88.94 200 GLY A C 1
ATOM 1629 O O . GLY A 1 200 ? -10.995 3.433 -2.500 1.00 88.94 200 GLY A O 1
ATOM 1630 N N . LYS A 1 201 ? -12.616 4.119 -3.902 1.00 90.88 201 LYS A N 1
ATOM 1631 C CA . LYS A 1 201 ? -12.947 2.775 -4.415 1.00 90.88 201 LYS A CA 1
ATOM 1632 C C . LYS A 1 201 ? -11.796 2.124 -5.180 1.00 90.88 201 LYS A C 1
ATOM 1634 O O . LYS A 1 201 ? -11.582 0.926 -5.001 1.00 90.88 201 LYS A O 1
ATOM 1639 N N . ILE A 1 202 ? -11.064 2.900 -5.980 1.00 93.19 202 ILE A N 1
ATOM 1640 C CA . ILE A 1 202 ? -9.970 2.419 -6.846 1.00 93.19 202 ILE A CA 1
ATOM 1641 C C . ILE A 1 202 ? -8.572 2.626 -6.242 1.00 93.19 202 ILE A C 1
ATOM 1643 O O . ILE A 1 202 ? -7.572 2.381 -6.905 1.00 93.19 202 ILE A O 1
ATOM 1647 N N . SER A 1 203 ? -8.491 3.088 -4.992 1.00 91.69 203 SER A N 1
ATOM 1648 C CA . SER A 1 203 ? -7.248 3.524 -4.336 1.00 91.69 203 SER A CA 1
ATOM 1649 C C . SER A 1 203 ? -6.109 2.500 -4.383 1.00 91.69 203 SER A C 1
ATOM 1651 O O . SER A 1 203 ? -4.970 2.866 -4.673 1.00 91.69 203 SER A O 1
ATOM 1653 N N . LEU A 1 204 ? -6.404 1.219 -4.139 1.00 91.50 204 LEU A N 1
ATOM 1654 C CA . LEU A 1 204 ? -5.404 0.150 -4.181 1.00 91.50 204 LEU A CA 1
ATOM 1655 C C . LEU A 1 204 ? -4.877 -0.064 -5.604 1.00 91.50 204 LEU A C 1
ATOM 1657 O O . LEU A 1 204 ? -3.670 -0.150 -5.816 1.00 91.50 204 LEU A O 1
ATOM 1661 N N . GLU A 1 205 ? -5.782 -0.158 -6.574 1.00 94.38 205 GLU A N 1
ATOM 1662 C CA . GLU A 1 205 ? -5.439 -0.346 -7.978 1.00 94.38 205 GLU A CA 1
ATOM 1663 C C . GLU A 1 205 ? -4.631 0.842 -8.515 1.00 94.38 205 GLU A C 1
ATOM 1665 O O . GLU A 1 205 ? -3.611 0.636 -9.171 1.00 94.38 205 GLU A O 1
ATOM 1670 N N . SER A 1 206 ? -5.020 2.074 -8.169 1.00 93.25 206 SER A N 1
ATOM 1671 C CA . SER A 1 206 ? -4.287 3.291 -8.532 1.00 93.25 206 SER A CA 1
ATOM 1672 C C . SER A 1 206 ? -2.882 3.314 -7.936 1.00 93.25 206 SER A C 1
ATOM 1674 O O . SER A 1 206 ? -1.939 3.688 -8.628 1.00 93.25 206 SER A O 1
ATOM 1676 N N . TYR A 1 207 ? -2.709 2.875 -6.685 1.00 92.62 207 TYR A N 1
ATOM 1677 C CA . TYR A 1 207 ? -1.387 2.764 -6.063 1.00 92.62 207 TYR A CA 1
ATOM 1678 C C . TYR A 1 207 ? -0.486 1.761 -6.801 1.00 92.62 207 TYR A C 1
ATOM 1680 O O . TYR A 1 207 ? 0.672 2.062 -7.084 1.00 92.62 207 TYR A O 1
ATOM 1688 N N . LEU A 1 208 ? -1.016 0.587 -7.157 1.00 92.56 208 LEU A N 1
ATOM 1689 C CA . LEU A 1 208 ? -0.251 -0.431 -7.883 1.00 92.56 208 LEU A CA 1
ATOM 1690 C C . LEU A 1 208 ? 0.130 0.040 -9.291 1.00 92.56 208 LEU A C 1
ATOM 1692 O O . LEU A 1 208 ? 1.275 -0.132 -9.712 1.00 92.56 208 LEU A O 1
ATOM 1696 N N . PHE A 1 209 ? -0.805 0.672 -10.005 1.00 94.25 209 PHE A N 1
ATOM 1697 C CA . PHE A 1 209 ? -0.521 1.228 -11.323 1.00 94.25 209 PHE A CA 1
ATOM 1698 C C . PHE A 1 209 ? 0.418 2.429 -11.279 1.00 94.25 209 PHE A C 1
ATOM 1700 O O . PHE A 1 209 ? 1.171 2.592 -12.229 1.00 94.25 209 PHE A O 1
ATOM 1707 N N . ASN A 1 210 ? 0.448 3.216 -10.201 1.00 92.06 210 ASN A N 1
ATOM 1708 C CA . ASN A 1 210 ? 1.403 4.318 -10.060 1.00 92.06 210 ASN A CA 1
ATOM 1709 C C . ASN A 1 210 ? 2.851 3.822 -10.255 1.00 92.06 210 ASN A C 1
ATOM 1711 O O . ASN A 1 210 ? 3.579 4.325 -11.109 1.00 92.06 210 ASN A O 1
ATOM 1715 N N . GLY A 1 211 ? 3.231 2.742 -9.562 1.00 87.50 211 GLY A N 1
ATOM 1716 C CA . GLY A 1 211 ? 4.563 2.145 -9.714 1.00 87.50 211 GLY A CA 1
ATOM 1717 C C . GLY A 1 211 ? 4.804 1.499 -11.086 1.00 87.50 211 GLY A C 1
ATOM 1718 O O . GLY A 1 211 ? 5.857 1.696 -11.699 1.00 87.50 211 GLY A O 1
ATOM 1719 N N . ILE A 1 212 ? 3.830 0.730 -11.588 1.00 89.75 212 ILE A N 1
ATOM 1720 C CA . ILE A 1 212 ? 3.989 -0.024 -12.842 1.00 89.75 212 ILE A CA 1
ATOM 1721 C C . ILE A 1 212 ? 3.969 0.889 -14.069 1.00 89.75 212 ILE A C 1
ATOM 1723 O O . ILE A 1 212 ? 4.861 0.789 -14.906 1.00 89.75 212 ILE A O 1
ATOM 1727 N N . VAL A 1 213 ? 2.987 1.786 -14.179 1.00 91.69 213 VAL A N 1
ATOM 1728 C CA . VAL A 1 213 ? 2.868 2.723 -15.307 1.00 91.69 213 VAL A CA 1
ATOM 1729 C C . VAL A 1 213 ? 4.054 3.679 -15.327 1.00 91.69 213 VAL A C 1
ATOM 1731 O O . VAL A 1 213 ? 4.578 3.947 -16.404 1.00 91.69 213 VAL A O 1
ATOM 1734 N N . GLY A 1 214 ? 4.534 4.125 -14.159 1.00 89.88 214 GLY A N 1
ATOM 1735 C CA . GLY A 1 214 ? 5.773 4.899 -14.066 1.00 89.88 214 GLY A CA 1
ATOM 1736 C C . GLY A 1 214 ? 6.944 4.150 -14.705 1.00 89.88 214 GLY A C 1
ATOM 1737 O O . GLY A 1 214 ? 7.589 4.638 -15.630 1.00 89.88 214 GLY A O 1
ATOM 1738 N N . SER A 1 215 ? 7.146 2.893 -14.317 1.00 88.38 215 SER A N 1
ATOM 1739 C CA . SER A 1 215 ? 8.194 2.065 -14.923 1.00 88.38 215 SER A CA 1
ATOM 1740 C C . SER A 1 215 ? 7.971 1.848 -16.427 1.00 88.38 215 SER A C 1
ATOM 1742 O O . SER A 1 215 ? 8.918 1.901 -17.207 1.00 88.38 215 SER A O 1
ATOM 1744 N N . TRP A 1 216 ? 6.728 1.647 -16.871 1.00 90.38 216 TRP A N 1
ATOM 1745 C CA . TRP A 1 216 ? 6.417 1.459 -18.288 1.00 90.38 216 TRP A CA 1
ATOM 1746 C C . TRP A 1 216 ? 6.690 2.703 -19.131 1.00 90.38 216 TRP A C 1
ATOM 1748 O O . TRP A 1 216 ? 7.232 2.567 -20.221 1.00 90.38 216 TRP A O 1
ATOM 1758 N N . ILE A 1 217 ? 6.366 3.906 -18.660 1.00 89.38 217 ILE A N 1
ATOM 1759 C CA . ILE A 1 217 ? 6.633 5.131 -19.429 1.00 89.38 217 ILE A CA 1
ATOM 1760 C C . ILE A 1 217 ? 8.140 5.303 -19.642 1.00 89.38 217 ILE A C 1
ATOM 1762 O O . ILE A 1 217 ? 8.556 5.583 -20.760 1.00 89.38 217 ILE A O 1
ATOM 1766 N N . ILE A 1 218 ? 8.955 5.058 -18.613 1.00 89.19 218 ILE A N 1
ATOM 1767 C CA . ILE A 1 218 ? 10.422 5.125 -18.724 1.00 89.19 218 ILE A CA 1
ATOM 1768 C C . ILE A 1 218 ? 10.934 4.114 -19.764 1.00 89.19 218 ILE A C 1
ATOM 1770 O O . ILE A 1 218 ? 11.790 4.421 -20.585 1.00 89.19 218 ILE A O 1
ATOM 1774 N N . VAL A 1 219 ? 10.385 2.900 -19.742 1.00 87.38 219 VAL A N 1
ATOM 1775 C CA . VAL A 1 219 ? 10.901 1.745 -20.491 1.00 87.38 219 VAL A CA 1
ATOM 1776 C C . VAL A 1 219 ? 10.378 1.663 -21.935 1.00 87.38 219 VAL A C 1
ATOM 1778 O O . VAL A 1 219 ? 11.084 1.175 -22.824 1.00 87.38 219 VAL A O 1
ATOM 1781 N N . TYR A 1 220 ? 9.139 2.089 -22.183 1.00 86.69 220 TYR A N 1
ATOM 1782 C CA . TYR A 1 220 ? 8.456 1.990 -23.481 1.00 86.69 220 TYR A CA 1
ATOM 1783 C C . TYR A 1 220 ? 8.321 3.330 -24.206 1.00 86.69 220 TYR A C 1
ATOM 1785 O O . TYR A 1 220 ? 8.148 3.327 -25.420 1.00 86.69 220 TYR A O 1
ATOM 1793 N N . LEU A 1 221 ? 8.401 4.455 -23.491 1.00 89.69 221 LEU A N 1
ATOM 1794 C CA . LEU A 1 221 ? 8.268 5.802 -24.048 1.00 89.69 221 LEU A CA 1
ATOM 1795 C C . LEU A 1 221 ? 9.468 6.684 -23.638 1.00 89.69 221 LEU A C 1
ATOM 1797 O O . LEU A 1 221 ? 9.260 7.787 -23.118 1.00 89.69 221 LEU A O 1
ATOM 1801 N N . PRO A 1 222 ? 10.727 6.240 -23.860 1.00 88.00 222 PRO A N 1
ATOM 1802 C CA . PRO A 1 222 ? 11.910 6.973 -23.408 1.00 88.00 222 PRO A CA 1
ATOM 1803 C C . PRO A 1 222 ? 11.979 8.377 -24.016 1.00 88.00 222 PRO A C 1
ATOM 1805 O O . PRO A 1 222 ? 12.325 9.322 -23.322 1.00 88.00 222 PRO A O 1
ATOM 1808 N N . TRP A 1 223 ? 11.512 8.560 -25.256 1.00 86.25 223 TRP A N 1
ATOM 1809 C CA . TRP A 1 223 ? 11.451 9.874 -25.908 1.00 86.25 223 TRP A CA 1
ATOM 1810 C C . TRP A 1 223 ? 10.539 10.880 -25.188 1.00 86.25 223 TRP A C 1
ATOM 1812 O O . TRP A 1 223 ? 10.764 12.083 -25.278 1.00 86.25 223 TRP A O 1
ATOM 1822 N N . ILE A 1 224 ? 9.500 10.415 -24.480 1.00 84.31 224 ILE A N 1
ATOM 1823 C CA . ILE A 1 224 ? 8.639 11.276 -23.655 1.00 84.31 224 ILE A CA 1
ATOM 1824 C C . ILE A 1 224 ? 9.334 11.572 -22.331 1.00 84.31 224 ILE A C 1
ATOM 1826 O O . ILE A 1 224 ? 9.294 12.704 -21.853 1.00 84.31 224 ILE A O 1
ATOM 1830 N N . TYR A 1 225 ? 9.964 10.556 -21.741 1.00 85.94 225 TYR A N 1
ATOM 1831 C CA . TYR A 1 225 ? 10.646 10.688 -20.460 1.00 85.94 225 TYR A CA 1
ATOM 1832 C C . TYR A 1 225 ? 11.867 11.617 -20.544 1.00 85.94 225 TYR A C 1
ATOM 1834 O O . TYR A 1 225 ? 12.044 12.473 -19.682 1.00 85.94 225 TYR A O 1
ATOM 1842 N N . GLU A 1 226 ? 12.655 11.509 -21.610 1.00 87.81 226 GLU A N 1
ATOM 1843 C CA . GLU A 1 226 ? 13.849 12.324 -21.875 1.00 87.81 226 GLU A CA 1
ATOM 1844 C C . GLU A 1 226 ? 13.524 13.652 -22.580 1.00 87.81 226 GLU A C 1
ATOM 1846 O O . GLU A 1 226 ? 14.410 14.465 -22.839 1.00 87.81 226 GLU A O 1
ATOM 1851 N N . SER A 1 227 ? 12.247 13.900 -22.887 1.00 87.94 227 SER A N 1
ATOM 1852 C CA . SER A 1 227 ? 11.813 15.122 -23.560 1.00 87.94 227 SER A CA 1
ATOM 1853 C C . SER 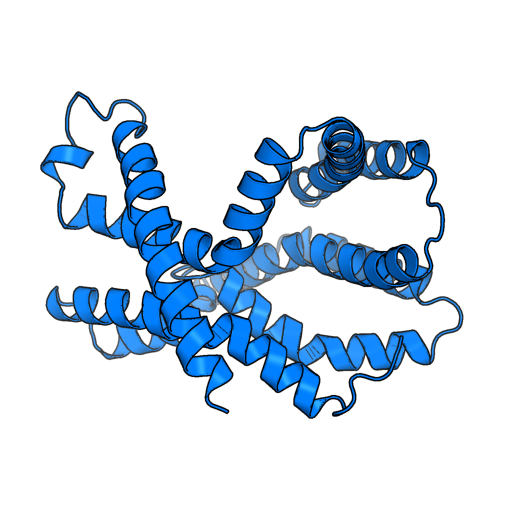A 1 227 ? 12.150 16.375 -22.741 1.00 87.94 227 SER A C 1
ATOM 1855 O O . SER A 1 227 ? 11.929 16.397 -21.525 1.00 87.94 227 SER A O 1
ATOM 1857 N N . PRO A 1 228 ? 12.538 17.491 -23.390 1.00 83.94 228 PRO A N 1
ATOM 1858 C CA . PRO A 1 228 ? 12.702 18.782 -22.721 1.00 83.94 228 PRO A CA 1
ATOM 1859 C C . PRO A 1 228 ? 11.405 19.315 -22.088 1.00 83.94 228 PRO A C 1
ATOM 1861 O O . PRO A 1 228 ? 11.461 20.214 -21.249 1.00 83.94 228 PRO A O 1
ATOM 1864 N N . VAL A 1 229 ? 10.240 18.771 -22.462 1.00 84.31 229 VAL A N 1
ATOM 1865 C CA . VAL A 1 229 ? 8.936 19.094 -21.855 1.00 84.31 229 VAL A CA 1
ATOM 1866 C C . VAL A 1 229 ? 8.747 18.373 -20.510 1.00 84.31 229 VAL A C 1
ATOM 1868 O O . VAL A 1 229 ? 7.978 18.827 -19.667 1.00 84.31 229 VAL A O 1
ATOM 1871 N N . ASN A 1 230 ? 9.494 17.296 -20.246 1.00 88.62 230 ASN A N 1
ATOM 1872 C CA . ASN A 1 230 ? 9.456 16.544 -18.990 1.00 88.62 230 ASN A CA 1
ATOM 1873 C C . ASN A 1 230 ? 10.430 17.093 -17.924 1.00 88.62 230 ASN A C 1
ATOM 1875 O O . ASN A 1 230 ? 10.945 16.349 -17.085 1.00 88.62 230 ASN A O 1
ATOM 1879 N N . LYS A 1 231 ? 10.688 18.410 -17.916 1.00 82.19 231 LYS A N 1
ATOM 1880 C CA . LYS A 1 231 ? 11.484 19.047 -16.854 1.00 82.19 231 LYS A CA 1
ATOM 1881 C C . LYS A 1 231 ? 10.855 18.760 -15.491 1.00 82.19 231 LYS A C 1
ATOM 1883 O O . LYS A 1 231 ? 9.664 18.982 -15.298 1.00 82.19 231 LYS A O 1
ATOM 1888 N N . GLY A 1 232 ? 11.650 18.244 -14.555 1.00 82.62 232 GLY A N 1
ATOM 1889 C CA . GLY A 1 232 ? 11.178 17.897 -13.210 1.00 82.62 232 GLY A CA 1
ATOM 1890 C C . GLY A 1 232 ? 10.229 16.691 -13.141 1.00 82.62 232 GLY A C 1
ATOM 1891 O O . GLY A 1 232 ? 9.566 16.517 -12.126 1.00 82.62 232 GLY A O 1
ATOM 1892 N N . CYS A 1 233 ? 10.145 15.862 -14.191 1.00 87.38 233 CYS A N 1
ATOM 1893 C CA . CYS A 1 233 ? 9.276 14.675 -14.259 1.00 87.38 233 CYS A CA 1
ATOM 1894 C C . CYS A 1 233 ? 7.758 14.954 -14.163 1.00 87.38 233 CYS A C 1
ATOM 1896 O O . CYS A 1 233 ? 6.974 14.029 -13.934 1.00 87.38 233 CYS A O 1
ATOM 1898 N N . TYR A 1 234 ? 7.309 16.202 -14.355 1.00 89.19 234 TYR A N 1
ATOM 1899 C CA . TYR A 1 234 ? 5.886 16.550 -14.249 1.00 89.19 234 TYR A CA 1
ATOM 1900 C C . TYR A 1 234 ? 5.031 15.905 -15.343 1.00 89.19 234 TYR A C 1
ATOM 1902 O O . TYR A 1 234 ? 3.954 15.390 -15.047 1.00 89.19 234 TYR A O 1
ATOM 1910 N N . LEU A 1 235 ? 5.509 15.894 -16.593 1.00 89.44 235 LEU A N 1
ATOM 1911 C CA . LEU A 1 235 ? 4.798 15.266 -17.712 1.00 89.44 235 LEU A CA 1
ATOM 1912 C C . LEU A 1 235 ? 4.685 13.754 -17.494 1.00 89.44 235 LEU A C 1
ATOM 1914 O O . LEU A 1 235 ? 3.612 13.176 -17.657 1.00 89.44 235 LEU A O 1
ATOM 1918 N N . HIS A 1 236 ? 5.780 13.131 -17.059 1.00 90.38 236 HIS A N 1
ATOM 1919 C CA . HIS A 1 236 ? 5.816 11.729 -16.675 1.00 90.38 236 HIS A CA 1
ATOM 1920 C C . HIS A 1 236 ? 4.760 11.416 -15.609 1.00 90.38 236 HIS A C 1
ATOM 1922 O O . HIS A 1 236 ? 3.922 10.538 -15.810 1.00 90.38 236 HIS A O 1
ATOM 1928 N N . TYR A 1 237 ? 4.738 12.171 -14.509 1.00 91.12 237 TYR A N 1
ATOM 1929 C CA . TYR A 1 237 ? 3.794 11.918 -13.425 1.00 91.12 237 TYR A CA 1
ATOM 1930 C C . TYR A 1 237 ? 2.338 12.219 -13.816 1.00 91.12 237 TYR A C 1
ATOM 1932 O O . TYR A 1 237 ? 1.432 11.483 -13.429 1.00 91.12 237 TYR A O 1
ATOM 1940 N N . ALA A 1 238 ? 2.093 13.237 -14.646 1.00 91.88 238 ALA A N 1
ATOM 1941 C CA . ALA A 1 238 ? 0.764 13.512 -15.190 1.00 91.88 238 ALA A CA 1
ATOM 1942 C C . ALA A 1 238 ? 0.237 12.331 -16.023 1.00 91.88 238 ALA A C 1
ATOM 1944 O O . ALA A 1 238 ? -0.914 11.920 -15.860 1.00 91.88 238 ALA A O 1
ATOM 1945 N N . LEU A 1 239 ? 1.089 11.729 -16.859 1.00 92.31 239 LEU A N 1
ATOM 1946 C CA . LEU A 1 239 ? 0.745 10.523 -17.614 1.00 92.31 239 LEU A CA 1
ATOM 1947 C C . LEU A 1 239 ? 0.480 9.330 -16.691 1.00 92.31 239 LEU A C 1
ATOM 1949 O O . LEU A 1 239 ? -0.492 8.607 -16.910 1.00 92.31 239 LEU A O 1
ATOM 1953 N N . VAL A 1 240 ? 1.279 9.154 -15.634 1.00 93.94 240 VAL A N 1
ATOM 1954 C CA . VAL A 1 240 ? 1.034 8.121 -14.615 1.00 93.94 240 VAL A CA 1
ATOM 1955 C C . VAL A 1 240 ? -0.332 8.310 -13.956 1.00 93.94 240 VAL A C 1
ATOM 1957 O O . VAL A 1 240 ? -1.071 7.339 -13.815 1.00 93.94 240 VAL A O 1
ATOM 1960 N N . ILE A 1 241 ? -0.716 9.542 -13.608 1.00 93.69 241 ILE A N 1
ATOM 1961 C CA . ILE A 1 241 ? -2.033 9.826 -13.025 1.00 93.69 241 ILE A CA 1
ATOM 1962 C C . ILE A 1 241 ? -3.147 9.489 -14.017 1.00 93.69 241 ILE A C 1
ATOM 1964 O O . ILE A 1 241 ? -4.080 8.774 -13.655 1.00 93.69 241 ILE A O 1
ATOM 1968 N N . ILE A 1 242 ? -3.069 9.978 -15.257 1.00 93.81 242 ILE A N 1
ATOM 1969 C CA . ILE A 1 242 ? -4.140 9.813 -16.251 1.00 93.81 242 ILE A CA 1
ATOM 1970 C C . ILE A 1 242 ? -4.292 8.337 -16.636 1.00 93.81 242 ILE A C 1
ATOM 1972 O O . ILE A 1 242 ? -5.367 7.752 -16.474 1.00 93.81 242 ILE A O 1
ATOM 1976 N N . VAL A 1 243 ? -3.206 7.716 -17.103 1.00 94.50 243 VAL A N 1
ATOM 1977 C CA . VAL A 1 243 ? -3.205 6.325 -17.573 1.00 94.50 243 VAL A CA 1
ATOM 1978 C C . VAL A 1 243 ? -3.418 5.369 -16.403 1.00 94.50 243 VAL A C 1
ATOM 1980 O O . VAL A 1 243 ? -4.240 4.458 -16.494 1.00 94.50 243 VAL A O 1
ATOM 1983 N N . GLY A 1 244 ? -2.740 5.598 -15.277 1.00 94.50 244 GLY A N 1
ATOM 1984 C CA . GLY A 1 244 ? -2.870 4.771 -14.082 1.00 94.50 244 GLY A CA 1
ATOM 1985 C C . GLY A 1 244 ? -4.278 4.801 -13.496 1.00 94.50 244 GLY A C 1
ATOM 1986 O O . GLY A 1 244 ? -4.804 3.746 -13.156 1.00 94.50 244 GLY A O 1
ATOM 1987 N N . THR A 1 245 ? -4.938 5.964 -13.451 1.00 94.69 245 THR A N 1
ATOM 1988 C CA . THR A 1 245 ? -6.331 6.063 -12.972 1.00 94.69 245 THR A CA 1
ATOM 1989 C C . THR A 1 245 ? -7.303 5.361 -13.917 1.00 94.69 245 THR A C 1
ATOM 1991 O O . THR A 1 245 ? -8.199 4.649 -13.456 1.00 94.69 245 THR A O 1
ATOM 1994 N N . ALA A 1 246 ? -7.123 5.509 -15.234 1.00 94.94 246 ALA A N 1
ATOM 1995 C CA . ALA A 1 246 ? -7.953 4.820 -16.218 1.00 94.94 246 ALA A CA 1
ATOM 1996 C C . ALA A 1 246 ? -7.826 3.294 -16.079 1.00 94.94 246 ALA A C 1
ATOM 1998 O O . ALA A 1 246 ? -8.834 2.598 -15.933 1.00 94.94 246 ALA A O 1
ATOM 1999 N N . LEU A 1 247 ? -6.596 2.770 -16.050 1.00 95.06 247 LEU A N 1
ATOM 2000 C CA . LEU A 1 247 ? -6.332 1.340 -15.870 1.00 95.06 247 LEU A CA 1
ATOM 2001 C C . LEU A 1 247 ? -6.838 0.826 -14.515 1.00 95.06 247 LEU A C 1
ATOM 2003 O O . LEU A 1 247 ? -7.459 -0.238 -14.455 1.00 95.06 247 LEU A O 1
ATOM 2007 N N . ALA A 1 248 ? -6.642 1.594 -13.441 1.00 95.00 248 ALA A N 1
ATOM 2008 C CA . ALA A 1 248 ? -7.132 1.257 -12.108 1.00 95.00 248 ALA A CA 1
ATOM 2009 C C . ALA A 1 248 ? -8.653 1.098 -12.082 1.00 95.00 248 ALA A C 1
ATOM 2011 O O . ALA A 1 248 ? -9.162 0.133 -11.513 1.00 95.00 248 ALA A O 1
ATOM 2012 N N . TYR A 1 249 ? -9.380 1.999 -12.746 1.00 94.75 249 TYR A N 1
ATOM 2013 C CA . TYR A 1 249 ? -10.829 1.901 -12.876 1.00 94.75 249 TYR A CA 1
ATOM 2014 C C . TYR A 1 249 ? -11.258 0.636 -13.632 1.00 94.75 249 TYR A C 1
ATOM 2016 O O . TYR A 1 249 ? -12.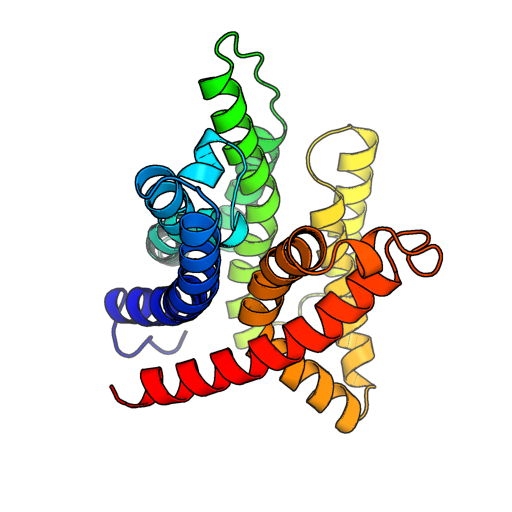141 -0.088 -13.165 1.00 94.75 249 TYR A O 1
ATOM 2024 N N . TRP A 1 250 ? -10.614 0.321 -14.760 1.00 93.69 250 TRP A N 1
ATOM 2025 C CA . TRP A 1 250 ? -10.919 -0.887 -15.535 1.00 93.69 250 TRP A CA 1
ATOM 2026 C C . TRP A 1 250 ? -10.670 -2.172 -14.740 1.00 93.69 250 TRP A C 1
ATOM 2028 O O . TRP A 1 250 ? -11.554 -3.032 -14.673 1.00 93.69 250 TRP A O 1
ATOM 2038 N N . VAL A 1 251 ? -9.513 -2.286 -14.080 1.00 93.31 251 VAL A N 1
ATOM 2039 C CA . VAL A 1 251 ? -9.191 -3.450 -13.243 1.00 93.31 251 VAL A CA 1
ATOM 2040 C C . VAL A 1 251 ? -10.135 -3.546 -12.053 1.00 93.31 251 VAL A C 1
ATOM 2042 O O . VAL A 1 251 ? -10.627 -4.633 -11.763 1.00 93.31 251 VAL A O 1
ATOM 2045 N N . ASN A 1 252 ? -10.456 -2.434 -11.391 1.00 93.06 252 ASN A N 1
ATOM 2046 C CA . ASN A 1 252 ? -11.402 -2.437 -10.281 1.00 93.06 252 ASN A CA 1
ATOM 2047 C C . ASN A 1 252 ? -12.778 -2.964 -10.716 1.00 93.06 252 ASN A C 1
ATOM 2049 O O . ASN A 1 252 ? -13.326 -3.859 -10.075 1.00 93.06 252 ASN A O 1
ATOM 2053 N N . ARG A 1 253 ? -13.302 -2.491 -11.854 1.00 90.94 253 ARG A N 1
ATOM 2054 C CA . ARG A 1 253 ? -14.574 -2.968 -12.421 1.00 90.94 253 ARG A CA 1
ATOM 2055 C C . ARG A 1 253 ? -14.529 -4.448 -12.790 1.00 90.94 253 ARG A C 1
ATOM 2057 O O . ARG A 1 253 ? -15.510 -5.160 -12.566 1.00 90.94 253 ARG A O 1
ATOM 2064 N N . PHE A 1 254 ? -13.415 -4.916 -13.348 1.00 90.88 254 PHE A N 1
ATOM 2065 C CA . PHE A 1 254 ? -13.208 -6.331 -13.647 1.00 90.88 254 PHE A CA 1
ATOM 2066 C C . PHE A 1 254 ? -13.197 -7.176 -12.366 1.00 90.88 254 PHE A C 1
ATOM 2068 O O . PHE A 1 254 ? -13.956 -8.140 -12.262 1.00 90.88 254 PHE A O 1
ATOM 2075 N N . CYS A 1 255 ? -12.420 -6.765 -11.362 1.00 88.62 255 CYS A N 1
ATOM 2076 C CA . CYS A 1 255 ? -12.367 -7.395 -10.047 1.00 88.62 255 CYS A CA 1
ATOM 2077 C C . CYS A 1 255 ? -13.751 -7.438 -9.396 1.00 88.62 255 CYS A C 1
ATOM 2079 O O . CYS A 1 255 ? -14.176 -8.493 -8.946 1.00 88.62 255 CYS A O 1
ATOM 2081 N N . GLU A 1 256 ? -14.509 -6.341 -9.378 1.00 87.06 256 GLU A N 1
ATOM 2082 C CA . GLU A 1 256 ? -15.863 -6.333 -8.813 1.00 87.06 256 GLU A CA 1
ATOM 2083 C C . GLU A 1 256 ? -16.784 -7.362 -9.481 1.00 87.06 256 GLU A C 1
ATOM 2085 O O . GLU A 1 256 ? -17.538 -8.047 -8.788 1.00 87.06 256 GLU A O 1
ATOM 2090 N N . LYS A 1 257 ? -16.720 -7.498 -10.811 1.00 85.69 257 LYS A N 1
ATOM 2091 C CA . LYS A 1 257 ? -17.509 -8.492 -11.554 1.00 85.69 257 LYS A CA 1
ATOM 2092 C C . LYS A 1 257 ? -17.052 -9.922 -11.261 1.00 85.69 257 LYS A C 1
ATOM 2094 O O . LYS A 1 257 ? -17.892 -10.775 -10.990 1.00 85.69 257 LYS A O 1
ATOM 2099 N N . ALA A 1 258 ? -15.744 -10.174 -11.274 1.00 79.62 258 ALA A N 1
ATOM 2100 C CA . ALA A 1 258 ? -15.173 -11.490 -10.988 1.00 79.62 258 ALA A CA 1
ATOM 2101 C C . ALA A 1 258 ? -15.462 -11.938 -9.544 1.00 79.62 258 ALA A C 1
ATOM 2103 O O . ALA A 1 258 ? -15.762 -13.099 -9.291 1.00 79.62 258 ALA A O 1
ATOM 2104 N N . LEU A 1 259 ? -15.431 -11.000 -8.595 1.00 74.19 259 LEU A N 1
ATOM 2105 C CA . LEU A 1 259 ? -15.604 -11.264 -7.168 1.00 74.19 259 LEU A CA 1
ATOM 2106 C C . LEU A 1 259 ? -17.064 -11.338 -6.701 1.00 74.19 259 LEU A C 1
ATOM 2108 O O . LEU A 1 259 ? -17.299 -11.824 -5.592 1.00 74.19 259 LEU A O 1
ATOM 2112 N N . LYS A 1 260 ? -18.022 -10.843 -7.497 1.00 64.94 260 LYS A N 1
ATOM 2113 C CA . LYS A 1 260 ? -19.473 -10.977 -7.259 1.00 64.94 260 LYS A CA 1
ATOM 2114 C C . LYS A 1 260 ? -20.057 -12.295 -7.772 1.00 64.94 260 LYS A C 1
ATOM 2116 O O . LYS A 1 26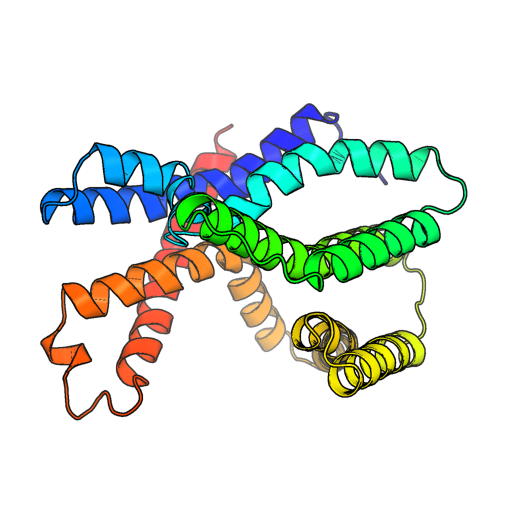0 ? -21.184 -12.614 -7.417 1.00 64.94 260 LYS A O 1
ATOM 2121 N N . LYS A 1 261 ? -19.328 -13.032 -8.616 1.00 47.97 261 LYS A N 1
ATOM 2122 C CA . LYS A 1 261 ? -19.797 -14.293 -9.215 1.00 47.97 261 LYS A CA 1
ATOM 2123 C C . LYS A 1 261 ? -19.689 -15.518 -8.286 1.00 47.97 261 LYS A C 1
ATOM 2125 O O . LYS A 1 261 ? -20.087 -16.596 -8.708 1.00 47.97 261 LYS A O 1
ATOM 2130 N N . ASN A 1 262 ? -19.210 -15.333 -7.049 1.00 41.09 262 ASN A N 1
ATOM 2131 C CA . ASN A 1 262 ? -19.082 -16.336 -5.981 1.00 41.09 262 ASN A CA 1
ATOM 2132 C C . ASN A 1 262 ? -19.664 -15.789 -4.676 1.00 41.09 262 ASN A C 1
ATOM 2134 O O . ASN A 1 262 ? -20.127 -16.603 -3.853 1.00 41.09 262 ASN A O 1
#

Organism: NCBI:txid674529